Protein AF-A0A6N2BTX5-F1 (afdb_monomer_lite)

Secondary structure (DSSP, 8-state):
---------------------S--HHHHHHHHHHHHHHHHHHHHHHHHHHHHHHHHHHHHHHHHHHHHHHHHHHHHHHHTT-HHHHHHHHHHHHHHHHHHHHHHHHHHHHHHHHHHHHHHHHHHHHHHHHHHHHHHHHHHSS--------PPP-----------------------------------------------------SHHHHHHHGGGG--SHHHHHHHHHHHHHHHHHHHHHHHHHHHHHS-TTHHHH-HHHHHHHHHHHHHHHHHHHHHHHHHHHH---

Foldseek 3Di:
DDDDDDDDPDDDDDDDDDDDDDDPLPPLVVVLVVLVVVLVVLVVVLVVLVVQLVVLVVLLVVLVVLLVVLVVVLVVCVVVVNNVSSVVSVVVSVVSVVVNVVSVVSNVVSVVVSVVSVVVSVVSVVVSVVSVVVSVVVVPVPDPDPPDDDDDDDPDDDDDDDDDDDDDDDDDDDDDDDDDDDDDDDDDDDDDDDDDDDDDDDDDDPPCPVVVVVVVVPDPDPLSVLVVVLVVLVVLLVVLVVVLVVCVVPDDPVVCVVPPVNVVSVVVNVVSVVSNVVSVVVVCVVVPDD

Structure (mmCIF, N/CA/C/O backbone):
data_AF-A0A6N2BTX5-F1
#
_entry.id   AF-A0A6N2BTX5-F1
#
loop_
_atom_site.group_PDB
_atom_site.id
_atom_site.type_symbol
_atom_site.label_atom_id
_atom_site.label_alt_id
_atom_site.label_comp_id
_atom_site.label_asym_id
_atom_site.label_entity_id
_atom_site.label_seq_id
_atom_site.pdbx_PDB_ins_code
_atom_site.Cartn_x
_atom_site.Cartn_y
_atom_site.Cartn_z
_atom_site.occupancy
_atom_site.B_iso_or_equiv
_atom_site.auth_seq_id
_atom_site.auth_comp_id
_atom_site.auth_asym_id
_atom_site.auth_atom_id
_atom_site.pdbx_PDB_model_num
ATOM 1 N N . MET A 1 1 ? -12.164 47.358 -33.085 1.00 37.97 1 MET A N 1
ATOM 2 C CA . MET A 1 1 ? -10.698 47.545 -33.110 1.00 37.97 1 MET A CA 1
ATOM 3 C C . MET A 1 1 ? -10.063 46.218 -32.713 1.00 37.97 1 MET A C 1
ATOM 5 O O . MET A 1 1 ? -10.371 45.741 -31.635 1.00 37.97 1 MET A O 1
ATOM 9 N N . ILE A 1 2 ? -9.564 45.474 -33.709 1.00 37.22 2 ILE A N 1
ATOM 10 C CA . ILE A 1 2 ? -8.130 45.143 -33.918 1.00 37.22 2 ILE A CA 1
ATOM 11 C C . ILE A 1 2 ? -7.696 44.023 -32.943 1.00 37.22 2 ILE A C 1
ATOM 13 O O . ILE A 1 2 ? -7.549 44.286 -31.761 1.00 37.22 2 ILE A O 1
ATOM 17 N N . LEU A 1 3 ? -7.791 42.739 -33.324 1.00 31.81 3 LEU A N 1
ATOM 18 C CA . LEU A 1 3 ? -6.873 41.908 -34.147 1.00 31.81 3 LEU A CA 1
ATOM 19 C C . LEU A 1 3 ? -5.639 41.376 -33.386 1.00 31.81 3 LEU A C 1
ATOM 21 O O . LEU A 1 3 ? -4.829 42.164 -32.915 1.00 31.81 3 LEU A O 1
ATOM 25 N N . ASN A 1 4 ? -5.465 40.045 -33.498 1.00 31.23 4 ASN A N 1
ATOM 26 C CA . ASN A 1 4 ? -4.198 39.291 -33.590 1.00 31.23 4 ASN A CA 1
ATOM 27 C C . ASN A 1 4 ? -3.356 39.122 -32.303 1.00 31.23 4 ASN A C 1
ATOM 29 O O . ASN A 1 4 ? -3.378 39.965 -31.424 1.00 31.23 4 ASN A O 1
ATOM 33 N N . SER A 1 5 ? -2.586 38.049 -32.087 1.00 36.75 5 SER A N 1
ATOM 34 C CA . SER A 1 5 ? -2.089 36.977 -32.969 1.00 36.75 5 SER A CA 1
ATOM 35 C C . SER A 1 5 ? -1.549 35.801 -32.145 1.00 36.75 5 SER A C 1
ATOM 37 O O . SER A 1 5 ? -0.990 35.993 -31.068 1.00 36.75 5 SER A O 1
ATOM 39 N N . ALA A 1 6 ? -1.622 34.606 -32.734 1.00 43.94 6 ALA A N 1
ATOM 40 C CA . ALA A 1 6 ? -0.836 33.428 -32.387 1.00 43.94 6 ALA A CA 1
ATOM 41 C C . ALA A 1 6 ? 0.679 33.681 -32.522 1.00 43.94 6 ALA A C 1
ATOM 43 O O . ALA A 1 6 ? 1.110 34.361 -33.453 1.00 43.94 6 ALA A O 1
ATOM 44 N N . PHE A 1 7 ? 1.484 33.066 -31.652 1.00 35.84 7 PHE A N 1
ATOM 45 C CA . PHE A 1 7 ? 2.931 32.950 -31.842 1.00 35.84 7 PHE A CA 1
ATOM 46 C C . PHE A 1 7 ? 3.299 31.477 -32.032 1.00 35.84 7 PHE A C 1
ATOM 48 O O . PHE A 1 7 ? 3.363 30.692 -31.090 1.00 35.84 7 PHE A O 1
ATOM 55 N N . SER A 1 8 ? 3.496 31.122 -33.300 1.00 39.75 8 SER A N 1
ATOM 56 C CA . SER A 1 8 ? 4.141 29.893 -33.748 1.00 39.75 8 SER A CA 1
ATOM 57 C C . SER A 1 8 ? 5.653 30.119 -33.701 1.00 39.75 8 SER A C 1
ATOM 59 O O . SER A 1 8 ? 6.178 30.972 -34.416 1.00 39.75 8 SER A O 1
ATOM 61 N N . GLY A 1 9 ? 6.353 29.403 -32.823 1.00 35.09 9 GLY A N 1
ATOM 62 C CA . GLY A 1 9 ? 7.811 29.434 -32.719 1.00 35.09 9 GLY A CA 1
ATOM 63 C C . GLY A 1 9 ? 8.441 28.363 -33.602 1.00 35.09 9 GLY A C 1
ATOM 64 O O . GLY A 1 9 ? 8.832 27.309 -33.111 1.00 35.09 9 GLY A O 1
ATOM 65 N N . PHE A 1 10 ? 8.521 28.621 -34.906 1.00 37.50 10 PHE A N 1
ATOM 66 C CA . PHE A 1 10 ? 9.255 27.789 -35.859 1.00 37.50 10 PHE A CA 1
ATOM 67 C C . PHE A 1 10 ? 10.757 28.093 -35.727 1.00 37.50 10 PHE A C 1
ATOM 69 O O . PHE A 1 10 ? 11.226 29.141 -36.171 1.00 37.50 10 PHE A O 1
ATOM 76 N N . VAL A 1 11 ? 11.527 27.208 -35.088 1.00 42.44 11 VAL A N 1
ATOM 77 C CA . VAL A 1 11 ? 12.990 27.348 -34.998 1.00 42.44 11 VAL A CA 1
ATOM 78 C C . VAL A 1 11 ? 13.619 26.674 -36.215 1.00 42.44 11 VAL A C 1
ATOM 80 O O . VAL A 1 11 ? 13.810 25.462 -36.269 1.00 42.44 11 VAL A O 1
ATOM 83 N N . GLN A 1 12 ? 13.915 27.489 -37.223 1.00 37.16 12 GLN A N 1
ATOM 84 C CA . GLN A 1 12 ? 14.631 27.100 -38.432 1.00 37.16 12 GLN A CA 1
ATOM 85 C C . GLN A 1 12 ? 16.123 26.905 -38.116 1.00 37.16 12 GLN A C 1
ATOM 87 O O . GLN A 1 12 ? 16.876 27.870 -37.977 1.00 37.16 12 GLN A O 1
ATOM 92 N N . TRP A 1 13 ? 16.570 25.652 -38.019 1.00 30.56 13 TRP A N 1
ATOM 93 C CA . TRP A 1 13 ? 17.992 25.320 -37.906 1.00 30.56 13 TRP A CA 1
ATOM 94 C C . TRP A 1 13 ? 18.662 25.482 -39.279 1.00 30.56 13 TRP A C 1
ATOM 96 O O . TRP A 1 13 ? 18.440 24.697 -40.200 1.00 30.56 13 TRP A O 1
ATOM 106 N N . LYS A 1 14 ? 19.491 26.519 -39.441 1.00 34.78 14 LYS A N 1
ATOM 107 C CA . LYS A 1 14 ? 20.348 26.686 -40.625 1.00 34.78 14 LYS A CA 1
ATOM 108 C C . LYS A 1 14 ? 21.462 25.638 -40.609 1.00 34.78 14 LYS A C 1
ATOM 110 O O . LYS A 1 14 ? 22.304 25.639 -39.715 1.00 34.78 14 LYS A O 1
ATOM 115 N N . ILE A 1 15 ? 21.496 24.779 -41.623 1.00 38.59 15 ILE A N 1
ATOM 116 C CA . ILE A 1 15 ? 22.604 23.851 -41.870 1.00 38.59 15 ILE A CA 1
ATOM 117 C C . ILE A 1 15 ? 23.756 24.656 -42.481 1.00 38.59 15 ILE A C 1
ATOM 119 O O . ILE A 1 15 ? 23.691 25.080 -43.635 1.00 38.59 15 ILE A O 1
ATOM 123 N N . GLN A 1 16 ? 24.811 24.893 -41.701 1.00 36.94 16 GLN A N 1
ATOM 124 C CA . GLN A 1 16 ? 26.083 25.361 -42.241 1.00 36.94 16 GLN A CA 1
ATOM 125 C C . GLN A 1 16 ? 26.818 24.178 -42.874 1.00 36.94 16 GLN A C 1
ATOM 127 O O . GLN A 1 16 ? 27.200 23.233 -42.188 1.00 36.94 16 GLN A O 1
ATOM 132 N N . LYS A 1 17 ? 27.026 24.239 -44.193 1.00 45.47 17 LYS A N 1
ATOM 133 C CA . LYS A 1 17 ? 27.963 23.357 -44.891 1.00 45.47 17 LYS A CA 1
ATOM 134 C C . LYS A 1 17 ? 29.380 23.741 -44.470 1.00 45.47 17 LYS A C 1
ATOM 136 O O . LYS A 1 17 ? 29.824 24.846 -44.772 1.00 45.47 17 LYS A O 1
ATOM 141 N N . LYS A 1 18 ? 30.091 22.827 -43.814 1.00 37.12 18 LYS A N 1
ATOM 142 C CA . LYS A 1 18 ? 31.538 22.925 -43.612 1.00 37.12 18 LYS A CA 1
ATOM 143 C C . LYS A 1 18 ? 32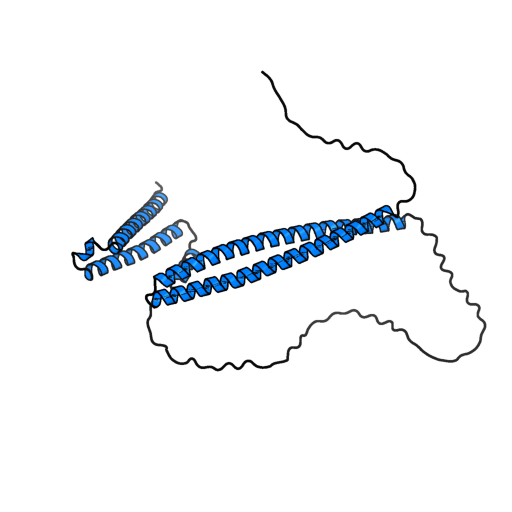.172 21.688 -44.238 1.00 37.12 18 LYS A C 1
ATOM 145 O O . LYS A 1 18 ? 31.951 20.579 -43.768 1.00 37.12 18 LYS A O 1
ATOM 150 N N . MET A 1 19 ? 32.902 21.885 -45.335 1.00 41.84 19 MET A N 1
ATOM 151 C CA . MET A 1 19 ? 33.830 20.879 -45.846 1.00 41.84 19 MET A CA 1
ATOM 152 C C . MET A 1 19 ? 35.020 20.813 -44.892 1.00 41.84 19 MET A C 1
ATOM 154 O O . MET A 1 19 ? 35.655 21.841 -44.659 1.00 41.84 19 MET A O 1
ATOM 158 N N . VAL A 1 20 ? 35.328 19.624 -44.376 1.00 38.38 20 VAL A N 1
ATOM 159 C CA . VAL A 1 20 ? 36.650 19.276 -43.841 1.00 38.38 20 VAL A CA 1
ATOM 160 C C . VAL A 1 20 ? 36.931 17.820 -44.206 1.00 38.38 20 VAL A C 1
ATOM 162 O O . VAL A 1 20 ? 36.144 16.932 -43.890 1.00 38.38 20 VAL A O 1
ATOM 165 N N . ASN A 1 21 ? 38.047 17.618 -44.901 1.00 39.25 21 ASN A N 1
ATOM 166 C CA . ASN A 1 21 ? 38.644 16.322 -45.196 1.00 39.25 21 ASN A CA 1
ATOM 167 C C . ASN A 1 21 ? 39.398 15.773 -43.972 1.00 39.25 21 ASN A C 1
ATOM 169 O O . ASN A 1 21 ? 40.051 16.531 -43.260 1.00 39.25 21 ASN A O 1
ATOM 173 N N . LEU A 1 22 ? 39.376 14.440 -43.864 1.00 43.12 22 LEU A N 1
ATOM 174 C CA . LEU A 1 22 ? 40.419 13.555 -43.328 1.00 43.12 22 LEU A CA 1
ATOM 175 C C . LEU A 1 22 ? 40.776 13.658 -41.827 1.00 43.12 22 LEU A C 1
ATOM 177 O O . LEU A 1 22 ? 41.730 14.331 -41.454 1.00 43.12 22 LEU A O 1
ATOM 181 N N . ALA A 1 23 ? 40.019 12.919 -40.999 1.00 40.44 23 ALA A N 1
ATOM 182 C CA . ALA A 1 23 ? 40.449 12.137 -39.817 1.00 40.44 23 ALA A CA 1
ATOM 183 C C . ALA A 1 23 ? 39.201 11.702 -39.007 1.00 40.44 23 ALA A C 1
ATOM 185 O O . ALA A 1 23 ? 38.914 12.250 -37.947 1.00 40.44 23 ALA A O 1
ATOM 186 N N . ALA A 1 24 ? 38.405 10.755 -39.521 1.00 43.16 24 ALA A N 1
ATOM 187 C CA . ALA A 1 24 ? 37.085 10.419 -38.957 1.00 43.16 24 ALA A CA 1
ATOM 188 C C . ALA A 1 24 ? 37.056 9.190 -38.024 1.00 43.16 24 ALA A C 1
ATOM 190 O O . ALA A 1 24 ? 35.988 8.811 -37.562 1.00 43.16 24 ALA A O 1
ATOM 191 N N . SER A 1 25 ? 38.198 8.572 -37.703 1.00 47.66 25 SER A N 1
ATOM 192 C CA . SER A 1 25 ? 38.211 7.392 -36.818 1.00 47.66 25 SER A CA 1
ATOM 193 C C . SER A 1 25 ? 38.222 7.760 -35.316 1.00 47.66 25 SER A C 1
ATOM 195 O O . SER A 1 25 ? 37.744 7.008 -34.470 1.00 47.66 25 SER A O 1
ATOM 197 N N . GLY A 1 26 ? 38.694 8.961 -34.947 1.00 51.69 26 GLY A N 1
ATOM 198 C CA . GLY A 1 26 ? 38.799 9.377 -33.537 1.00 51.69 26 GLY A CA 1
ATOM 199 C C . GLY A 1 26 ? 37.497 9.886 -32.901 1.00 51.69 26 GLY A C 1
ATOM 200 O O . GLY A 1 26 ? 37.310 9.770 -31.692 1.00 51.69 26 GLY A O 1
ATOM 201 N N . THR A 1 27 ? 36.577 10.448 -33.689 1.00 58.00 27 THR A N 1
ATOM 202 C CA . THR A 1 27 ? 35.361 11.098 -33.163 1.00 58.00 27 THR A CA 1
ATOM 203 C C . THR A 1 27 ? 34.250 10.114 -32.811 1.00 58.00 27 THR A C 1
ATOM 205 O O . THR A 1 27 ? 33.511 10.357 -31.858 1.00 58.00 27 THR A O 1
ATOM 208 N N . ASN A 1 28 ? 34.142 8.999 -33.541 1.00 62.12 28 ASN A N 1
ATOM 209 C CA . ASN A 1 28 ? 33.131 7.972 -33.276 1.00 62.12 28 ASN A CA 1
ATOM 210 C C . ASN A 1 28 ? 33.467 7.176 -32.011 1.00 62.12 28 ASN A C 1
ATOM 212 O O . ASN A 1 28 ? 32.601 7.006 -31.158 1.00 62.12 28 ASN A O 1
ATOM 216 N N . ASN A 1 29 ? 34.745 6.826 -31.824 1.00 66.62 29 ASN A N 1
ATOM 217 C CA . ASN A 1 29 ? 35.243 6.136 -30.631 1.00 66.62 29 ASN A CA 1
ATOM 218 C C . ASN A 1 29 ? 35.019 6.929 -29.327 1.00 66.62 29 ASN A C 1
ATOM 220 O O . ASN A 1 29 ? 34.641 6.369 -28.302 1.00 66.62 29 ASN A O 1
ATOM 224 N N . LEU A 1 30 ? 35.184 8.255 -29.354 1.00 72.12 30 LEU A N 1
ATOM 225 C CA . LEU A 1 30 ? 34.878 9.106 -28.194 1.00 72.12 30 LEU A CA 1
ATOM 226 C C . LEU A 1 30 ? 33.367 9.199 -27.913 1.00 72.12 30 LEU A C 1
ATOM 228 O O . LEU A 1 30 ? 32.950 9.381 -26.768 1.00 72.12 30 LEU A O 1
ATOM 232 N N . ASN A 1 31 ? 32.534 9.079 -28.950 1.00 83.75 31 ASN A N 1
ATOM 233 C CA . ASN A 1 31 ? 31.079 9.103 -28.824 1.00 83.75 31 ASN A CA 1
ATOM 234 C C . ASN A 1 31 ? 30.532 7.766 -28.292 1.00 83.75 31 ASN A C 1
ATOM 236 O O . ASN A 1 31 ? 29.638 7.763 -27.446 1.00 83.75 31 ASN A O 1
ATOM 240 N N . THR A 1 32 ? 31.092 6.636 -28.732 1.00 88.88 32 THR A N 1
ATOM 241 C CA . THR A 1 32 ? 30.739 5.302 -28.225 1.00 88.88 32 THR A CA 1
ATOM 242 C C . THR A 1 32 ? 31.147 5.129 -26.765 1.00 88.88 32 THR A C 1
ATOM 244 O O . THR A 1 32 ? 30.337 4.646 -25.976 1.00 88.88 32 THR A O 1
ATOM 247 N N . GLU A 1 33 ? 32.330 5.604 -26.366 1.00 90.38 33 GLU A N 1
ATOM 248 C CA . GLU A 1 33 ? 32.775 5.531 -24.969 1.00 90.38 33 GLU A CA 1
ATOM 249 C C . GLU A 1 33 ? 31.902 6.379 -24.034 1.00 90.38 33 GLU A C 1
ATOM 251 O O . GLU A 1 33 ? 31.413 5.891 -23.017 1.00 90.38 33 GLU A O 1
ATOM 256 N N . LYS A 1 34 ? 31.566 7.613 -24.431 1.00 92.50 34 LYS A N 1
ATOM 257 C CA . LYS A 1 34 ? 30.620 8.450 -23.677 1.00 92.50 34 LYS A CA 1
ATOM 258 C C . LYS A 1 34 ? 29.248 7.784 -23.518 1.00 92.50 34 LYS A C 1
ATOM 260 O O . LYS A 1 34 ? 28.583 7.953 -22.496 1.00 92.50 34 LYS A O 1
ATOM 265 N N . LEU A 1 35 ? 28.796 7.049 -24.533 1.00 93.81 35 LEU A N 1
ATOM 266 C CA . LEU A 1 35 ? 27.523 6.337 -24.487 1.00 93.81 35 LEU A CA 1
ATOM 267 C C . LEU A 1 35 ? 27.577 5.141 -23.522 1.00 93.81 35 LEU A C 1
ATOM 269 O O . LEU A 1 35 ? 26.599 4.901 -22.813 1.00 93.81 35 LEU A O 1
ATOM 273 N N . ARG A 1 36 ? 28.721 4.448 -23.436 1.00 94.88 36 ARG A N 1
ATOM 274 C CA . ARG A 1 36 ? 28.979 3.402 -22.430 1.00 94.88 36 ARG A CA 1
ATOM 275 C C . ARG A 1 36 ? 28.978 3.968 -21.016 1.00 94.88 36 ARG A C 1
ATOM 277 O O . ARG A 1 36 ? 28.267 3.446 -20.166 1.00 94.88 36 ARG A O 1
ATOM 284 N N . GLU A 1 37 ? 29.668 5.083 -20.779 1.00 95.88 37 GLU A N 1
ATOM 285 C CA . GLU A 1 37 ? 29.661 5.756 -19.471 1.00 95.88 37 GLU A CA 1
ATOM 286 C C . GLU A 1 37 ? 28.240 6.150 -19.033 1.00 95.88 37 GLU A C 1
ATOM 288 O O . GLU A 1 37 ? 27.853 5.972 -17.874 1.00 95.88 37 GLU A O 1
ATOM 293 N N . GLN A 1 38 ? 27.434 6.669 -19.966 1.00 95.94 38 GLN A N 1
ATOM 294 C CA . GLN A 1 38 ? 26.031 7.002 -19.710 1.00 95.94 38 GLN A CA 1
ATOM 295 C C . GLN A 1 38 ? 25.189 5.762 -19.397 1.00 95.94 38 GLN A C 1
ATOM 297 O O . GLN A 1 38 ? 24.326 5.820 -18.520 1.00 95.94 38 GLN A O 1
ATOM 302 N N . LEU A 1 39 ? 25.431 4.650 -20.092 1.00 96.88 39 LEU A N 1
ATOM 303 C CA . LEU A 1 39 ? 24.735 3.391 -19.854 1.00 96.88 39 LEU A CA 1
ATOM 304 C C . LEU A 1 39 ? 25.079 2.814 -18.473 1.00 96.88 39 LEU A C 1
ATOM 306 O O . LEU A 1 39 ? 24.181 2.467 -17.705 1.00 96.88 39 LEU A O 1
ATOM 310 N N . ASP A 1 40 ? 26.358 2.818 -18.107 1.00 97.62 40 ASP A N 1
ATOM 311 C CA . ASP A 1 40 ? 26.829 2.418 -16.780 1.00 97.62 40 ASP A CA 1
ATOM 312 C C . ASP A 1 40 ? 26.210 3.272 -15.672 1.00 97.62 40 ASP A C 1
ATOM 314 O O . ASP A 1 40 ? 25.817 2.762 -14.616 1.00 97.62 40 ASP A O 1
ATOM 318 N N . HIS A 1 41 ? 26.104 4.584 -15.900 1.00 97.75 41 HIS A N 1
ATOM 319 C CA . HIS A 1 41 ? 25.436 5.486 -14.971 1.00 97.75 41 HIS A CA 1
ATOM 320 C C . HIS A 1 41 ? 23.957 5.118 -14.789 1.00 97.75 41 HIS A C 1
ATOM 322 O O . HIS A 1 41 ? 23.498 4.987 -13.651 1.00 97.75 41 HIS A O 1
ATOM 328 N N . LEU A 1 42 ? 23.233 4.871 -15.886 1.00 98.06 42 LEU A N 1
ATOM 329 C CA . LEU A 1 42 ? 21.830 4.456 -15.844 1.00 98.06 42 LEU A CA 1
ATOM 330 C C . LEU A 1 42 ? 21.644 3.112 -15.128 1.00 98.06 42 LEU A C 1
ATOM 332 O O . LEU A 1 42 ? 20.724 2.979 -14.321 1.00 98.06 42 LEU A O 1
ATOM 336 N N . HIS A 1 43 ? 22.525 2.131 -15.343 1.00 98.06 43 HIS A N 1
ATOM 337 C CA . HIS A 1 43 ? 22.474 0.859 -14.614 1.00 98.06 43 HIS A CA 1
ATOM 338 C C . HIS A 1 43 ? 22.683 1.044 -13.108 1.00 98.06 43 HIS A C 1
ATOM 340 O O . HIS A 1 43 ? 21.940 0.468 -12.304 1.00 98.06 43 HIS A O 1
ATOM 346 N N . LYS A 1 44 ? 23.651 1.878 -12.706 1.00 98.31 44 LYS A N 1
ATOM 347 C CA . LYS A 1 44 ? 23.882 2.218 -11.292 1.00 98.31 44 LYS A CA 1
ATOM 348 C C . LYS A 1 44 ? 22.651 2.886 -10.676 1.00 98.31 44 LYS A C 1
ATOM 350 O O . LYS A 1 44 ? 22.253 2.537 -9.560 1.00 98.31 44 LYS A O 1
ATOM 355 N N . GLU A 1 45 ? 22.018 3.809 -11.396 1.00 97.75 45 GLU A N 1
ATOM 356 C CA . GLU A 1 45 ? 20.806 4.488 -10.937 1.00 97.75 45 GLU A CA 1
ATOM 357 C C . GLU A 1 45 ? 19.602 3.536 -10.847 1.00 97.75 45 GLU A C 1
ATOM 359 O O . GLU A 1 45 ? 18.885 3.541 -9.841 1.00 97.75 45 GLU A O 1
ATOM 364 N N . ALA A 1 46 ? 19.417 2.658 -11.835 1.00 98.19 46 ALA A N 1
ATOM 365 C CA . ALA A 1 46 ? 18.372 1.636 -11.832 1.00 98.19 46 ALA A CA 1
ATOM 366 C C . ALA A 1 46 ? 18.530 0.686 -10.639 1.00 98.19 46 ALA A C 1
ATOM 368 O O . ALA A 1 46 ? 17.563 0.414 -9.921 1.00 98.19 46 ALA A O 1
ATOM 369 N N . GLN A 1 47 ? 19.756 0.238 -10.363 1.00 98.12 47 GLN A N 1
ATOM 370 C CA . GLN A 1 47 ? 20.037 -0.627 -9.221 1.00 98.12 47 GLN A CA 1
ATOM 371 C C . GLN A 1 47 ? 19.802 0.088 -7.884 1.00 98.12 47 GLN A C 1
ATOM 373 O O . GLN A 1 47 ? 19.171 -0.463 -6.980 1.00 98.12 47 GLN A O 1
ATOM 378 N N . SER A 1 48 ? 20.238 1.344 -7.766 1.00 98.44 48 SER A N 1
ATOM 379 C CA . SER A 1 48 ? 19.962 2.183 -6.593 1.00 98.44 48 SER A CA 1
ATOM 380 C C . SER A 1 48 ? 18.456 2.362 -6.364 1.00 98.44 48 SER A C 1
ATOM 382 O O . SER A 1 48 ? 17.974 2.243 -5.235 1.00 98.44 48 SER A O 1
ATOM 384 N N . THR A 1 49 ? 17.688 2.582 -7.432 1.00 98.44 49 THR A N 1
ATOM 385 C CA . THR A 1 49 ? 16.228 2.741 -7.386 1.00 98.44 49 THR A CA 1
ATOM 386 C C . THR A 1 49 ? 15.535 1.460 -6.926 1.00 98.44 49 THR A C 1
ATOM 388 O O . THR A 1 49 ? 14.720 1.510 -6.001 1.00 98.44 49 THR A O 1
ATOM 391 N N . ARG A 1 50 ? 15.929 0.297 -7.460 1.00 98.12 50 ARG A N 1
ATOM 392 C CA . ARG A 1 50 ? 15.431 -1.012 -6.998 1.00 98.12 50 ARG A CA 1
ATOM 393 C C . ARG A 1 50 ? 15.722 -1.252 -5.520 1.00 98.12 50 ARG A C 1
ATOM 395 O O . ARG A 1 50 ? 14.831 -1.657 -4.774 1.00 98.12 50 ARG A O 1
ATOM 402 N N . ASN A 1 51 ? 16.936 -0.939 -5.068 1.00 98.56 51 ASN A N 1
ATOM 403 C CA . ASN A 1 51 ? 17.311 -1.071 -3.660 1.00 98.56 51 ASN A CA 1
ATOM 404 C C . ASN A 1 51 ? 16.451 -0.173 -2.755 1.00 98.56 51 ASN A C 1
ATOM 406 O O . ASN A 1 51 ? 15.976 -0.617 -1.706 1.00 98.56 51 ASN A O 1
ATOM 410 N N . LYS A 1 52 ? 16.182 1.072 -3.175 1.00 98.62 52 LYS A N 1
ATOM 411 C CA . LYS A 1 52 ? 15.277 1.989 -2.462 1.00 98.62 52 LYS A CA 1
ATOM 412 C C . LYS A 1 52 ? 13.842 1.451 -2.412 1.00 98.62 52 LYS A C 1
ATOM 414 O O . LYS A 1 52 ? 13.208 1.552 -1.361 1.00 98.62 52 LYS A O 1
ATOM 419 N N . ALA A 1 53 ? 13.343 0.868 -3.504 1.00 98.44 53 ALA A N 1
ATOM 420 C CA . ALA A 1 53 ? 12.007 0.272 -3.557 1.00 98.44 53 ALA A CA 1
ATOM 421 C C . ALA A 1 53 ? 11.902 -0.923 -2.599 1.00 98.44 53 ALA A C 1
ATOM 423 O O . ALA A 1 53 ? 10.977 -1.000 -1.791 1.00 98.44 53 ALA A O 1
ATOM 424 N N . ASN A 1 54 ? 12.904 -1.806 -2.599 1.00 98.31 54 ASN A N 1
ATOM 425 C CA . ASN A 1 54 ? 12.961 -2.956 -1.696 1.00 98.31 54 ASN A CA 1
ATOM 426 C C . ASN A 1 54 ? 13.021 -2.539 -0.223 1.00 98.31 54 ASN A C 1
ATOM 428 O O . ASN A 1 54 ? 12.301 -3.099 0.602 1.00 98.31 54 ASN A O 1
ATOM 432 N N . ASN A 1 55 ? 13.788 -1.499 0.113 1.00 98.38 55 ASN A N 1
ATOM 433 C CA . ASN A 1 55 ? 13.790 -0.943 1.465 1.00 98.38 55 ASN A CA 1
ATOM 434 C C . ASN A 1 55 ? 12.399 -0.423 1.880 1.00 98.38 55 ASN A C 1
ATOM 436 O O . ASN A 1 55 ? 11.942 -0.694 2.994 1.00 98.38 55 ASN A O 1
ATOM 440 N N . ALA A 1 56 ? 11.700 0.271 0.975 1.00 98.50 56 ALA A N 1
ATOM 441 C CA . ALA A 1 56 ? 10.338 0.739 1.217 1.00 98.50 56 ALA A CA 1
ATOM 442 C C . ALA A 1 56 ? 9.347 -0.429 1.392 1.00 98.50 56 ALA A C 1
ATOM 444 O O . ALA A 1 56 ? 8.498 -0.369 2.282 1.00 98.50 56 ALA A O 1
ATOM 445 N N . ARG A 1 57 ? 9.495 -1.527 0.636 1.00 98.62 57 ARG A N 1
ATOM 446 C CA . ARG A 1 57 ? 8.716 -2.767 0.826 1.00 98.62 57 ARG A CA 1
ATOM 447 C C . ARG A 1 57 ? 8.972 -3.401 2.192 1.00 98.62 57 ARG A C 1
ATOM 449 O O . ARG A 1 57 ? 8.022 -3.718 2.905 1.00 98.62 57 ARG A O 1
ATOM 456 N N . SER A 1 58 ? 10.232 -3.515 2.615 1.00 98.56 58 SER A N 1
ATOM 457 C CA . SER A 1 58 ? 10.565 -4.021 3.955 1.00 98.56 58 SER A CA 1
ATOM 458 C C . SER A 1 58 ? 9.979 -3.146 5.064 1.00 98.56 58 SER A C 1
ATOM 460 O O . SER A 1 58 ? 9.522 -3.662 6.083 1.00 98.56 58 SER A O 1
ATOM 462 N N . ARG A 1 59 ? 9.965 -1.819 4.885 1.00 98.25 59 ARG A N 1
ATOM 463 C CA . ARG A 1 59 ? 9.314 -0.899 5.827 1.00 98.25 59 ARG A CA 1
ATOM 464 C C . ARG A 1 59 ? 7.802 -1.111 5.863 1.00 98.25 59 ARG A C 1
ATOM 466 O O . ARG A 1 59 ? 7.245 -1.166 6.957 1.00 98.25 59 ARG A O 1
ATOM 473 N N . LEU A 1 60 ? 7.156 -1.241 4.705 1.00 98.50 60 LEU A N 1
ATOM 474 C CA . LEU A 1 60 ? 5.722 -1.510 4.610 1.00 98.50 60 LEU A CA 1
ATOM 475 C C . LEU A 1 60 ? 5.351 -2.794 5.365 1.00 98.50 60 LEU A C 1
ATOM 477 O O . LEU A 1 60 ? 4.404 -2.775 6.148 1.00 98.50 60 LEU A O 1
ATOM 481 N N . LEU A 1 61 ? 6.148 -3.857 5.216 1.00 98.50 61 LEU A N 1
ATOM 482 C CA . LEU A 1 61 ? 5.960 -5.115 5.941 1.00 98.50 61 LEU A CA 1
ATOM 483 C C . LEU A 1 61 ? 5.994 -4.903 7.464 1.00 98.50 61 LEU A C 1
ATOM 485 O O . LEU A 1 61 ? 5.040 -5.255 8.156 1.00 98.50 61 LEU A O 1
ATOM 489 N N . ARG A 1 62 ? 7.038 -4.246 7.986 1.00 98.56 62 ARG A N 1
ATOM 490 C CA . ARG A 1 62 ? 7.165 -3.958 9.430 1.00 98.56 62 ARG A CA 1
ATOM 491 C C . ARG A 1 62 ? 6.017 -3.094 9.958 1.00 98.56 62 ARG A C 1
ATOM 493 O O . ARG A 1 62 ? 5.533 -3.315 11.064 1.00 98.56 62 ARG A O 1
ATOM 500 N N . LEU A 1 63 ? 5.577 -2.102 9.182 1.00 98.56 63 LEU A N 1
ATOM 501 C CA . LEU A 1 63 ? 4.449 -1.250 9.561 1.00 98.56 63 LEU A CA 1
ATOM 502 C C . LEU A 1 63 ? 3.132 -2.036 9.578 1.00 98.56 63 LEU A C 1
ATOM 504 O O . LEU A 1 63 ? 2.329 -1.842 10.489 1.00 98.56 63 LEU A O 1
ATOM 508 N N . SER A 1 64 ? 2.931 -2.943 8.618 1.00 98.44 64 SER A N 1
ATOM 509 C CA . SER A 1 64 ? 1.749 -3.809 8.575 1.00 98.44 64 SER A CA 1
ATOM 510 C C . SER A 1 64 ? 1.676 -4.720 9.802 1.00 98.44 64 SER A C 1
ATOM 512 O O . SER A 1 64 ? 0.629 -4.822 10.443 1.00 98.44 64 SER A O 1
ATOM 514 N N . GLU A 1 65 ? 2.817 -5.274 10.215 1.00 98.38 65 GLU A N 1
ATOM 515 C CA . GLU A 1 65 ? 2.923 -6.074 11.429 1.00 98.38 65 GLU A CA 1
ATOM 516 C C . GLU A 1 65 ? 2.626 -5.239 12.686 1.00 98.38 65 GLU A C 1
ATOM 518 O O . GLU A 1 65 ? 1.855 -5.657 13.549 1.00 98.38 65 GLU A O 1
ATOM 523 N N . ALA A 1 66 ? 3.178 -4.026 12.787 1.00 98.38 66 ALA A N 1
ATOM 524 C CA . ALA A 1 66 ? 2.903 -3.130 13.909 1.00 98.38 66 ALA A CA 1
ATOM 525 C C . ALA A 1 66 ? 1.415 -2.738 13.996 1.00 98.38 66 ALA A C 1
ATOM 527 O O . ALA A 1 66 ? 0.837 -2.732 15.085 1.00 98.38 66 ALA A O 1
ATOM 528 N N . ALA A 1 67 ? 0.768 -2.454 12.861 1.00 98.44 67 ALA A N 1
ATOM 529 C CA . ALA A 1 67 ? -0.660 -2.142 12.810 1.00 98.44 67 ALA A CA 1
ATOM 530 C C . ALA A 1 67 ? -1.526 -3.317 13.293 1.00 98.44 67 ALA A C 1
ATOM 532 O O . ALA A 1 67 ? -2.525 -3.117 13.993 1.00 98.44 67 ALA A O 1
ATOM 533 N N . GLU A 1 68 ? -1.127 -4.540 12.948 1.00 98.25 68 GLU A N 1
ATOM 534 C CA . GLU A 1 68 ? -1.776 -5.773 13.385 1.00 98.25 68 GLU A CA 1
ATOM 535 C C . GLU A 1 68 ? -1.597 -6.008 14.894 1.00 98.25 68 GLU A C 1
ATOM 537 O O . GLU A 1 68 ? -2.560 -6.343 15.587 1.00 98.25 68 GLU A O 1
ATOM 542 N N . ARG A 1 69 ? -0.404 -5.739 15.440 1.00 98.38 69 ARG A N 1
ATOM 543 C CA . ARG A 1 69 ? -0.152 -5.790 16.891 1.00 98.38 69 ARG A CA 1
ATOM 544 C C . ARG A 1 69 ? -1.048 -4.816 17.657 1.00 98.38 69 ARG A C 1
ATOM 546 O O . ARG A 1 69 ? -1.710 -5.234 18.604 1.00 98.38 69 ARG A O 1
ATOM 553 N N . PHE A 1 70 ? -1.150 -3.561 17.211 1.00 98.50 70 PHE A N 1
ATOM 554 C CA . PHE A 1 70 ? -2.053 -2.586 17.834 1.00 98.50 70 PHE A CA 1
ATOM 555 C C . PHE A 1 70 ? -3.517 -3.020 17.764 1.00 98.50 70 PHE A C 1
ATOM 557 O O . PHE A 1 70 ? -4.247 -2.864 18.739 1.00 98.50 70 PHE A O 1
ATOM 564 N N . ARG A 1 71 ? -3.952 -3.616 16.645 1.00 97.81 71 ARG A N 1
ATOM 565 C CA . ARG A 1 71 ? -5.312 -4.162 16.512 1.00 97.81 71 ARG A CA 1
ATOM 566 C C . ARG A 1 71 ? -5.582 -5.263 17.539 1.00 97.81 71 ARG A C 1
ATOM 568 O O . ARG A 1 71 ? -6.621 -5.233 18.194 1.00 97.81 71 ARG A O 1
ATOM 575 N N . ARG A 1 72 ? -4.659 -6.218 17.686 1.00 98.44 72 ARG A N 1
ATOM 576 C CA . ARG A 1 72 ? -4.782 -7.319 18.656 1.00 98.44 72 ARG A CA 1
ATOM 577 C C . ARG A 1 72 ? -4.792 -6.800 20.090 1.00 98.44 72 ARG A C 1
ATOM 579 O O . ARG A 1 72 ? -5.655 -7.193 20.868 1.00 98.44 72 ARG A O 1
ATOM 586 N N . GLN A 1 73 ? -3.885 -5.884 20.421 1.00 98.44 73 GLN A N 1
ATOM 587 C CA . GLN A 1 73 ? -3.806 -5.305 21.759 1.00 98.44 73 GLN A CA 1
ATOM 588 C C . GLN A 1 73 ? -5.059 -4.490 22.097 1.00 98.44 73 GLN A C 1
ATOM 590 O O . GLN A 1 73 ? -5.607 -4.654 23.181 1.00 98.44 73 GLN A O 1
ATOM 595 N N . ALA A 1 74 ? -5.575 -3.693 21.155 1.00 98.38 74 ALA A N 1
ATOM 596 C CA . ALA A 1 74 ? -6.824 -2.960 21.346 1.00 98.38 74 ALA A CA 1
ATOM 597 C C . ALA A 1 74 ? -8.004 -3.910 21.608 1.00 98.38 74 ALA A C 1
ATOM 599 O O . ALA A 1 74 ? -8.801 -3.658 22.506 1.00 98.38 74 ALA A O 1
ATOM 600 N N . ALA A 1 75 ? -8.088 -5.033 20.884 1.00 98.31 75 ALA A N 1
ATOM 601 C CA . ALA A 1 75 ? -9.125 -6.039 21.115 1.00 98.31 75 ALA A CA 1
ATOM 602 C C . ALA A 1 75 ? -9.037 -6.661 22.522 1.00 98.31 75 ALA A C 1
ATOM 604 O O . ALA A 1 75 ? -10.065 -6.878 23.163 1.00 98.31 75 ALA A O 1
ATOM 605 N N . ILE A 1 76 ? -7.824 -6.911 23.026 1.00 98.38 76 ILE A N 1
ATOM 606 C CA . ILE A 1 76 ? -7.606 -7.392 24.399 1.00 98.38 76 ILE A CA 1
ATOM 607 C C . ILE A 1 76 ? -8.013 -6.319 25.421 1.00 98.38 76 ILE A C 1
ATOM 609 O O . ILE A 1 76 ? -8.720 -6.629 26.380 1.00 98.38 76 ILE A O 1
ATOM 613 N N . SER A 1 77 ? -7.629 -5.057 25.211 1.00 98.38 77 SER A N 1
ATOM 614 C CA . SER A 1 77 ? -8.004 -3.946 26.096 1.00 98.38 77 SER A CA 1
ATOM 615 C C . SER A 1 77 ? -9.524 -3.767 26.187 1.00 98.38 77 SER A C 1
ATOM 617 O O . SER A 1 77 ? -10.045 -3.600 27.282 1.00 98.38 77 SER A O 1
ATOM 619 N N . VAL A 1 78 ? -10.262 -3.906 25.078 1.00 98.06 78 VAL A N 1
ATOM 620 C CA . VAL A 1 78 ? -11.739 -3.883 25.102 1.00 98.06 78 VAL A CA 1
ATOM 621 C C . VAL A 1 78 ? -12.304 -5.038 25.931 1.00 98.06 78 VAL A C 1
ATOM 623 O O . VAL A 1 78 ? -13.149 -4.820 26.790 1.00 98.06 78 VAL A O 1
ATOM 626 N N . ARG A 1 79 ? -11.812 -6.268 25.732 1.00 97.19 79 ARG A N 1
ATOM 627 C CA . ARG A 1 79 ? -12.285 -7.449 26.484 1.00 97.19 79 ARG A CA 1
ATOM 628 C C . ARG A 1 79 ? -12.008 -7.370 27.983 1.00 97.19 79 ARG A C 1
ATOM 630 O O . ARG A 1 79 ? -12.701 -8.009 28.764 1.00 97.19 79 ARG A O 1
ATOM 637 N N . THR A 1 80 ? -10.987 -6.617 28.373 1.00 97.88 80 THR A N 1
ATOM 638 C CA . THR A 1 80 ? -10.583 -6.435 29.773 1.00 97.88 80 THR A CA 1
ATOM 639 C C . THR A 1 80 ? -11.201 -5.192 30.422 1.00 97.88 80 THR A C 1
ATOM 641 O O . THR A 1 80 ? -10.846 -4.879 31.555 1.00 97.88 80 THR A O 1
ATOM 644 N N . GLY A 1 81 ? -12.117 -4.491 29.736 1.00 97.38 81 GLY A N 1
ATOM 645 C CA . GLY A 1 81 ? -12.788 -3.291 30.259 1.00 97.38 81 GLY A CA 1
ATOM 646 C C . GLY A 1 81 ? -11.886 -2.054 30.329 1.00 97.38 81 GLY A C 1
ATOM 647 O O . GLY A 1 81 ? -12.069 -1.193 31.184 1.00 97.38 81 GLY A O 1
ATOM 648 N N . LYS A 1 82 ? -10.848 -1.993 29.484 1.00 98.06 82 LYS A N 1
ATOM 649 C CA . LYS A 1 82 ? -9.906 -0.869 29.368 1.00 98.06 82 LYS A CA 1
ATOM 650 C C . LYS A 1 82 ? -10.130 -0.121 28.056 1.00 98.06 82 LYS A C 1
ATOM 652 O O . LYS A 1 82 ? -9.266 -0.083 27.176 1.00 98.06 82 LYS A O 1
ATOM 657 N N . GLU A 1 83 ? -11.307 0.473 27.884 1.00 97.06 83 GLU A N 1
ATOM 658 C CA . GLU A 1 83 ? -11.707 1.102 26.619 1.00 97.06 83 GLU A CA 1
ATOM 659 C C . GLU A 1 83 ? -10.863 2.333 26.274 1.00 97.06 83 GLU A C 1
ATOM 661 O O . GLU A 1 83 ? -10.608 2.593 25.098 1.00 97.06 83 GLU A O 1
ATOM 666 N N . ASN A 1 84 ? -10.397 3.082 27.277 1.00 98.06 84 ASN A N 1
ATOM 667 C CA . ASN A 1 84 ? -9.533 4.245 27.054 1.00 98.06 84 ASN A CA 1
ATOM 668 C C . ASN A 1 84 ? -8.183 3.833 26.442 1.00 98.06 84 ASN A C 1
ATOM 670 O O . ASN A 1 84 ? -7.768 4.413 25.438 1.00 98.06 84 ASN A O 1
ATOM 674 N N . ASP A 1 85 ? -7.561 2.770 26.961 1.00 97.75 85 ASP A N 1
ATOM 675 C CA . ASP A 1 85 ? -6.322 2.212 26.405 1.00 97.75 85 ASP A CA 1
ATOM 676 C C . ASP A 1 85 ? -6.548 1.688 24.982 1.00 97.75 85 ASP A C 1
ATOM 678 O O . ASP A 1 85 ? -5.728 1.901 24.089 1.00 97.75 85 ASP A O 1
ATOM 682 N N . ALA A 1 86 ? -7.692 1.038 24.736 1.00 98.50 86 ALA A N 1
ATOM 683 C CA . ALA A 1 86 ? -8.053 0.573 23.401 1.00 98.50 86 ALA A CA 1
ATOM 684 C C . ALA A 1 86 ? -8.170 1.731 22.395 1.00 98.50 86 ALA A C 1
ATOM 686 O O . ALA A 1 86 ? -7.691 1.615 21.265 1.00 98.50 86 ALA A O 1
ATOM 687 N N . ARG A 1 87 ? -8.770 2.860 22.796 1.00 98.44 87 ARG A N 1
ATOM 688 C CA . ARG A 1 87 ? -8.882 4.062 21.953 1.00 98.44 87 ARG A CA 1
ATOM 689 C C . ARG A 1 87 ? -7.511 4.643 21.612 1.00 98.44 87 ARG A C 1
ATOM 691 O O . ARG A 1 87 ? -7.279 4.964 20.447 1.00 98.44 87 ARG A O 1
ATOM 698 N N . GLU A 1 88 ? -6.599 4.715 22.580 1.00 98.44 88 GLU A N 1
ATOM 699 C CA . GLU A 1 88 ? -5.229 5.183 22.336 1.00 98.44 88 GLU A CA 1
ATOM 700 C C . GLU A 1 88 ? -4.483 4.247 21.371 1.00 98.44 88 GLU A C 1
ATOM 702 O O . GLU A 1 88 ? -3.902 4.699 20.383 1.00 98.44 88 GLU A O 1
ATOM 707 N N . LEU A 1 89 ? -4.576 2.927 21.563 1.00 98.50 89 LEU A N 1
ATOM 708 C CA . LEU A 1 89 ? -3.969 1.943 20.656 1.00 98.50 89 LEU A CA 1
ATOM 709 C C . LEU A 1 89 ? -4.512 2.060 19.223 1.00 98.50 89 LEU A C 1
ATOM 711 O O . LEU A 1 89 ? -3.751 1.969 18.256 1.00 98.50 89 LEU A O 1
ATOM 715 N N . LEU A 1 90 ? -5.815 2.309 19.060 1.00 98.38 90 LEU A N 1
ATOM 716 C CA . LEU A 1 90 ? -6.422 2.550 17.748 1.00 98.38 90 LEU A CA 1
ATOM 717 C C . LEU A 1 90 ? -5.963 3.875 17.126 1.00 98.38 90 LEU A C 1
ATOM 719 O O . LEU A 1 90 ? -5.769 3.946 15.908 1.00 98.38 90 LEU A O 1
ATOM 723 N N . PHE A 1 91 ? -5.727 4.907 17.936 1.00 98.56 91 PHE A N 1
ATOM 724 C CA . PHE A 1 91 ? -5.148 6.161 17.463 1.00 98.56 91 PHE A CA 1
ATOM 725 C C . PHE A 1 91 ? -3.705 5.970 16.969 1.00 98.56 91 PHE A C 1
ATOM 727 O O . PHE A 1 91 ? -3.346 6.458 15.893 1.00 98.56 91 PHE A O 1
ATOM 734 N N . GLN A 1 92 ? -2.894 5.183 17.681 1.00 98.56 92 GLN A N 1
ATOM 735 C CA . GLN A 1 92 ? -1.547 4.817 17.232 1.00 98.56 92 GLN A CA 1
ATOM 736 C C . GLN A 1 92 ? -1.585 3.969 15.953 1.00 98.56 92 GLN A C 1
ATOM 738 O O . GLN A 1 92 ? -0.859 4.259 14.997 1.00 98.56 92 GLN A O 1
ATOM 743 N N . LYS A 1 93 ? -2.502 2.995 15.862 1.00 98.50 93 LYS A N 1
ATOM 744 C CA . LYS A 1 93 ? -2.739 2.226 14.629 1.00 98.50 93 LYS A CA 1
ATOM 745 C C . LYS A 1 93 ? -3.050 3.146 13.446 1.00 98.50 93 LYS A C 1
ATOM 747 O O . LYS A 1 93 ? -2.483 2.954 12.372 1.00 98.50 93 LYS A O 1
ATOM 752 N N . LYS A 1 94 ? -3.893 4.170 13.631 1.00 98.56 94 LYS A N 1
ATOM 753 C CA . LYS A 1 94 ? -4.219 5.151 12.581 1.00 98.56 94 LYS A CA 1
ATOM 754 C C . LYS A 1 94 ? -2.969 5.874 12.065 1.00 98.56 94 LYS A C 1
ATOM 756 O O . LYS A 1 94 ? -2.807 6.005 10.853 1.00 98.56 94 LYS A O 1
ATOM 761 N N . LYS A 1 95 ? -2.061 6.295 12.953 1.00 98.56 95 LYS A N 1
ATOM 762 C CA . LYS A 1 95 ? -0.781 6.919 12.558 1.00 98.56 95 LYS A CA 1
ATOM 763 C C . LYS A 1 95 ? 0.104 5.959 11.759 1.00 98.56 95 LYS A C 1
ATOM 765 O O . LYS A 1 95 ? 0.670 6.350 10.740 1.00 98.56 95 LYS A O 1
ATOM 770 N N . ILE A 1 96 ? 0.197 4.698 12.187 1.00 98.50 96 ILE A N 1
ATOM 771 C CA . ILE A 1 96 ? 0.952 3.666 11.462 1.00 98.50 96 ILE A CA 1
ATOM 772 C C . ILE A 1 96 ? 0.351 3.419 10.079 1.00 98.50 96 ILE A C 1
ATOM 774 O O . ILE A 1 96 ? 1.093 3.381 9.102 1.00 98.50 96 ILE A O 1
ATOM 778 N N . MET A 1 97 ? -0.974 3.335 9.965 1.00 98.25 97 MET A N 1
ATOM 779 C CA . MET A 1 97 ? -1.647 3.175 8.674 1.00 98.25 97 MET A CA 1
ATOM 780 C C . MET A 1 97 ? -1.374 4.351 7.724 1.00 98.25 97 MET A C 1
ATOM 782 O O . MET A 1 97 ? -1.115 4.133 6.546 1.00 98.25 97 MET A O 1
ATOM 786 N N . GLN A 1 98 ? -1.325 5.592 8.220 1.00 98.50 98 GLN A N 1
ATOM 787 C CA . GLN A 1 98 ? -0.909 6.737 7.395 1.00 98.50 98 GLN A CA 1
ATOM 788 C C . GLN A 1 98 ? 0.546 6.614 6.917 1.00 98.50 98 GLN A C 1
ATOM 790 O O . GLN A 1 98 ? 0.866 6.970 5.784 1.00 98.50 98 GLN A O 1
ATOM 795 N N . ALA A 1 99 ? 1.447 6.115 7.768 1.00 98.38 99 ALA A N 1
ATOM 796 C CA . ALA A 1 99 ? 2.828 5.848 7.374 1.00 98.38 99 ALA A CA 1
ATOM 797 C C . ALA A 1 99 ? 2.933 4.697 6.357 1.00 98.38 99 ALA A C 1
ATOM 799 O O . ALA A 1 99 ? 3.799 4.747 5.484 1.00 98.38 99 ALA A O 1
ATOM 800 N N . MET A 1 100 ? 2.055 3.691 6.443 1.00 98.44 100 MET A N 1
ATOM 801 C CA . MET A 1 100 ? 1.953 2.620 5.448 1.00 98.44 100 MET A CA 1
ATOM 802 C C . MET A 1 100 ? 1.548 3.169 4.086 1.00 98.44 100 MET A C 1
ATOM 804 O O . MET A 1 100 ? 2.216 2.857 3.107 1.00 98.44 100 MET A O 1
ATOM 808 N N . GLU A 1 101 ? 0.533 4.035 4.031 1.00 98.38 101 GLU A N 1
ATOM 809 C CA . GLU A 1 101 ? 0.074 4.635 2.772 1.00 98.38 101 GLU A CA 1
ATOM 810 C C . GLU A 1 101 ? 1.194 5.433 2.090 1.00 98.38 101 GLU A C 1
ATOM 812 O O . GLU A 1 101 ? 1.471 5.254 0.908 1.00 98.38 101 GLU A O 1
ATOM 817 N N . LYS A 1 102 ? 1.952 6.221 2.866 1.00 98.25 102 LYS A N 1
ATOM 818 C CA . LYS A 1 102 ? 3.150 6.920 2.366 1.00 98.25 102 LYS A CA 1
ATOM 819 C C . LYS A 1 102 ? 4.240 5.965 1.868 1.00 98.25 102 LYS A C 1
ATOM 821 O O . LYS A 1 102 ? 4.994 6.302 0.960 1.00 98.25 102 LYS A O 1
ATOM 826 N N . SER A 1 103 ? 4.381 4.799 2.497 1.00 98.25 103 SER A N 1
ATOM 827 C CA . SER A 1 103 ? 5.341 3.781 2.062 1.00 98.25 103 SER A CA 1
ATOM 828 C C . SER A 1 103 ? 4.891 3.119 0.761 1.00 98.25 103 SER A C 1
ATOM 830 O O . SER A 1 103 ? 5.733 2.857 -0.090 1.00 98.25 103 SER A O 1
ATOM 832 N N . LYS A 1 104 ? 3.584 2.885 0.595 1.00 98.56 104 LYS A N 1
ATOM 833 C CA . LYS A 1 104 ? 2.981 2.326 -0.617 1.00 98.56 104 LYS A CA 1
ATOM 834 C C . LYS A 1 104 ? 3.139 3.273 -1.807 1.00 98.56 104 LYS A C 1
ATOM 836 O O . LYS A 1 104 ? 3.718 2.868 -2.808 1.00 98.56 104 LYS A O 1
ATOM 841 N N . SER A 1 105 ? 2.770 4.546 -1.653 1.00 98.62 105 SER A N 1
ATOM 842 C CA . SER A 1 105 ? 2.938 5.542 -2.720 1.00 98.62 105 SER A CA 1
ATOM 843 C C . SER A 1 105 ? 4.403 5.728 -3.129 1.00 98.62 105 SER A C 1
ATOM 845 O O . SER A 1 105 ? 4.721 5.902 -4.302 1.00 98.62 105 SER A O 1
ATOM 847 N N . ARG A 1 106 ? 5.337 5.627 -2.171 1.00 98.44 106 ARG A N 1
ATOM 848 C CA . ARG A 1 106 ? 6.776 5.639 -2.468 1.00 98.44 106 ARG A CA 1
ATOM 849 C C . ARG A 1 106 ? 7.219 4.420 -3.280 1.00 98.44 106 ARG A C 1
ATOM 851 O O . ARG A 1 106 ? 8.090 4.575 -4.128 1.00 98.44 106 ARG A O 1
ATOM 858 N N . ILE A 1 107 ? 6.688 3.230 -2.994 1.00 98.62 107 ILE A N 1
ATOM 859 C CA . ILE A 1 107 ? 6.994 2.017 -3.768 1.00 98.62 107 ILE A CA 1
ATOM 860 C C . ILE A 1 107 ? 6.510 2.200 -5.206 1.00 98.62 107 ILE A C 1
ATOM 862 O O . ILE A 1 107 ? 7.305 2.009 -6.115 1.00 98.62 107 ILE A O 1
ATOM 866 N N . GLU A 1 108 ? 5.269 2.652 -5.394 1.00 98.62 108 GLU A N 1
ATOM 867 C CA . GLU A 1 108 ? 4.678 2.896 -6.718 1.00 98.62 108 GLU A CA 1
ATOM 868 C C . GLU A 1 108 ? 5.527 3.870 -7.550 1.00 98.62 108 GLU A C 1
ATOM 870 O O . GLU A 1 108 ? 5.915 3.548 -8.670 1.00 98.62 108 GLU A O 1
ATOM 875 N N . LEU A 1 109 ? 5.922 5.011 -6.972 1.00 98.69 109 LEU A N 1
ATOM 876 C CA . LEU A 1 109 ? 6.783 5.987 -7.651 1.00 98.69 109 LEU A CA 1
ATOM 877 C C . LEU A 1 109 ? 8.163 5.414 -8.007 1.00 98.69 109 LEU A C 1
ATOM 879 O O . LEU A 1 109 ? 8.707 5.707 -9.069 1.00 98.69 109 LEU A O 1
ATOM 883 N N . LEU A 1 110 ? 8.764 4.62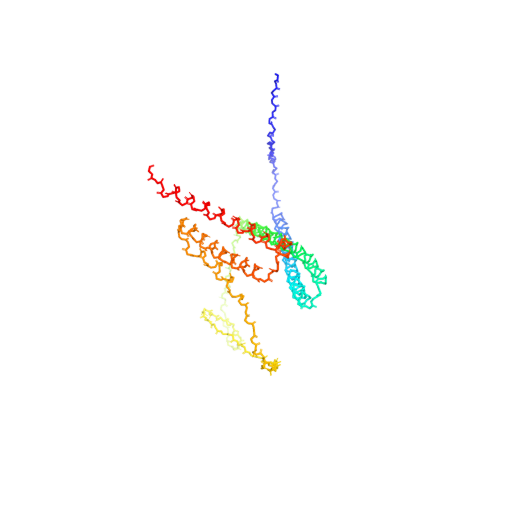1 -7.115 1.00 98.62 110 LEU A N 1
ATOM 884 C CA . LEU A 1 110 ? 10.070 4.009 -7.377 1.00 98.62 110 LEU A CA 1
ATOM 885 C C . LEU A 1 110 ? 9.983 2.906 -8.435 1.00 98.62 110 LEU A C 1
ATOM 887 O O . LEU A 1 110 ? 10.930 2.741 -9.200 1.00 98.62 110 LEU A O 1
ATOM 891 N N . ASP A 1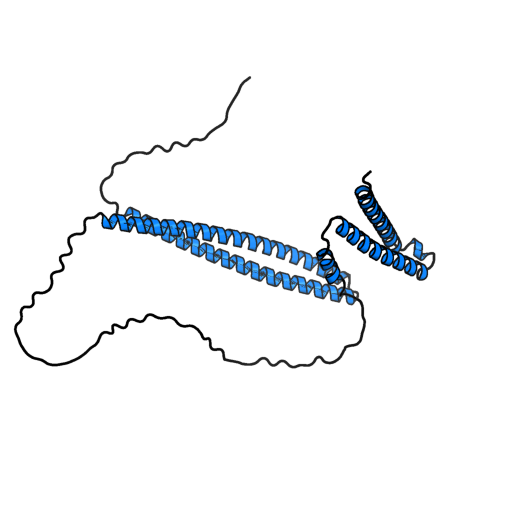 111 ? 8.870 2.180 -8.494 1.00 98.44 111 ASP A N 1
ATOM 892 C CA . ASP A 1 111 ? 8.616 1.174 -9.523 1.00 98.44 111 ASP A CA 1
ATOM 893 C C . ASP A 1 111 ? 8.406 1.830 -10.894 1.00 98.44 111 ASP A C 1
ATOM 895 O O . ASP A 1 111 ? 8.984 1.376 -11.882 1.00 98.44 111 ASP A O 1
ATOM 899 N N . GLU A 1 112 ? 7.678 2.950 -10.954 1.00 98.50 112 GLU A N 1
ATOM 900 C CA . GLU A 1 112 ? 7.541 3.750 -12.175 1.00 98.50 112 GLU A CA 1
ATOM 901 C C . GLU A 1 112 ? 8.895 4.306 -12.641 1.00 98.50 112 GLU A C 1
ATOM 903 O O . GLU A 1 112 ? 9.262 4.169 -13.811 1.00 98.50 112 GLU A O 1
ATOM 908 N N . LEU A 1 113 ? 9.688 4.867 -11.721 1.00 98.44 113 LEU A N 1
ATOM 909 C CA . LEU A 1 113 ? 11.035 5.342 -12.034 1.00 98.44 113 LEU A CA 1
ATOM 910 C C . LEU A 1 113 ? 11.932 4.201 -12.532 1.00 98.44 113 LEU A C 1
ATOM 912 O O . LEU A 1 113 ? 12.660 4.376 -13.505 1.00 98.44 113 LEU A O 1
ATOM 916 N N . ALA A 1 114 ? 11.870 3.023 -11.907 1.00 98.25 114 ALA A N 1
ATOM 917 C CA . ALA A 1 114 ? 12.629 1.857 -12.349 1.00 98.25 114 ALA A CA 1
ATOM 918 C C . ALA A 1 114 ? 12.221 1.409 -13.762 1.00 98.25 114 ALA A C 1
ATOM 920 O O . ALA A 1 114 ? 13.089 1.051 -14.560 1.00 98.25 114 ALA A O 1
ATOM 921 N N . ALA A 1 115 ? 10.928 1.468 -14.096 1.00 98.12 115 ALA A N 1
ATOM 922 C CA . ALA A 1 115 ? 10.441 1.188 -15.443 1.00 98.12 115 ALA A CA 1
ATOM 923 C C . ALA A 1 115 ? 10.973 2.207 -16.464 1.00 98.12 115 ALA A C 1
ATOM 925 O O . ALA A 1 115 ? 11.451 1.818 -17.529 1.00 98.12 115 ALA A O 1
ATOM 926 N N . LYS A 1 116 ? 10.977 3.500 -16.117 1.00 98.44 116 LYS A N 1
ATOM 927 C CA . LYS A 1 116 ? 11.525 4.563 -16.975 1.00 98.44 116 LYS A CA 1
ATOM 928 C C . LYS A 1 116 ? 13.038 4.471 -17.159 1.00 98.44 116 LYS A C 1
ATOM 930 O O . LYS A 1 116 ? 13.530 4.688 -18.263 1.00 98.44 116 LYS A O 1
ATOM 935 N N . LEU A 1 117 ? 13.775 4.098 -16.115 1.00 98.25 117 LEU A N 1
ATOM 936 C CA . LEU A 1 117 ? 15.213 3.844 -16.214 1.00 98.25 117 LEU A CA 1
ATOM 937 C C . LEU A 1 117 ? 15.503 2.643 -17.119 1.00 98.25 117 LEU A C 1
ATOM 939 O O . LEU A 1 117 ? 16.405 2.719 -17.943 1.00 98.25 117 LEU A O 1
ATOM 943 N N . ASN A 1 118 ? 14.709 1.574 -17.030 1.00 98.00 118 ASN A N 1
ATOM 944 C CA . ASN A 1 118 ? 14.819 0.440 -17.950 1.00 98.00 118 ASN A CA 1
ATOM 945 C C . ASN A 1 118 ? 14.546 0.843 -19.409 1.00 98.00 118 ASN A C 1
ATOM 947 O O . ASN A 1 118 ? 15.287 0.433 -20.295 1.00 98.00 118 ASN A O 1
ATOM 951 N N . GLU A 1 119 ? 13.528 1.672 -19.665 1.00 98.06 119 GLU A N 1
ATOM 952 C CA . GLU A 1 119 ? 13.245 2.212 -21.003 1.00 98.06 119 GLU A CA 1
ATOM 953 C C . GLU A 1 119 ? 14.444 3.011 -21.545 1.00 98.06 119 GLU A C 1
ATOM 955 O O . GLU A 1 119 ? 14.891 2.783 -22.671 1.00 98.06 119 GLU A O 1
ATOM 960 N N . ALA A 1 120 ? 15.022 3.892 -20.721 1.00 97.81 120 ALA A N 1
ATOM 961 C CA . ALA A 1 120 ? 16.199 4.678 -21.080 1.00 97.81 120 ALA A CA 1
ATOM 962 C C . ALA A 1 120 ? 17.436 3.804 -21.347 1.00 97.81 120 ALA A C 1
ATOM 964 O O . ALA A 1 120 ? 18.144 4.045 -22.324 1.00 97.81 120 ALA A O 1
ATOM 965 N N . ILE A 1 121 ? 17.673 2.778 -20.521 1.00 97.69 121 ILE A N 1
ATOM 966 C CA . ILE A 1 121 ? 18.731 1.777 -20.724 1.00 97.69 121 ILE A CA 1
ATOM 967 C C . ILE A 1 121 ? 18.547 1.114 -22.089 1.00 97.69 121 ILE A C 1
ATOM 969 O O . ILE A 1 121 ? 19.441 1.204 -22.924 1.00 97.69 121 ILE A O 1
ATOM 973 N N . SER A 1 122 ? 17.360 0.575 -22.381 1.00 98.00 122 SER A N 1
ATOM 974 C CA . SER A 1 122 ? 17.089 -0.070 -23.670 1.00 98.00 122 SER A CA 1
ATOM 975 C C . SER A 1 122 ? 17.250 0.875 -24.864 1.00 98.00 122 SER A C 1
ATOM 977 O O . SER A 1 122 ? 17.707 0.459 -25.929 1.00 98.00 122 SER A O 1
ATOM 979 N N . MET A 1 123 ? 16.892 2.156 -24.728 1.00 96.62 123 MET A N 1
ATOM 980 C CA . MET A 1 123 ? 17.140 3.151 -25.778 1.00 96.62 123 MET A CA 1
ATOM 981 C C . MET A 1 123 ? 18.637 3.399 -25.996 1.00 96.62 123 MET A C 1
ATOM 983 O O . MET A 1 123 ? 19.076 3.502 -27.143 1.00 96.62 123 MET A O 1
ATOM 987 N N . ARG A 1 124 ? 19.426 3.490 -24.919 1.00 94.69 124 ARG A N 1
ATOM 988 C CA . ARG A 1 124 ? 20.879 3.704 -24.988 1.00 94.69 124 ARG A CA 1
ATOM 989 C C . ARG A 1 124 ? 21.626 2.479 -25.500 1.00 94.69 124 ARG A C 1
ATOM 991 O O . ARG A 1 124 ? 22.510 2.641 -26.332 1.00 94.69 124 ARG A O 1
ATOM 998 N N . GLU A 1 125 ? 21.228 1.278 -25.096 1.00 95.12 125 GLU A N 1
ATOM 999 C CA . GLU A 1 125 ? 21.755 0.016 -25.631 1.00 95.12 125 GLU A CA 1
ATOM 1000 C C . GLU A 1 125 ? 21.548 -0.062 -27.144 1.00 95.12 125 GLU A C 1
ATOM 1002 O O . GLU A 1 125 ? 22.495 -0.321 -27.881 1.00 95.12 125 GLU A O 1
ATOM 1007 N N . LYS A 1 126 ? 20.341 0.255 -27.633 1.00 95.31 126 LYS A N 1
ATOM 1008 C CA . LYS A 1 126 ? 20.056 0.300 -29.077 1.00 95.31 126 LYS A CA 1
ATOM 1009 C C . LYS A 1 126 ? 20.936 1.309 -29.815 1.00 95.31 126 LYS A C 1
ATOM 1011 O O . LYS A 1 126 ? 21.426 1.003 -30.898 1.00 95.31 126 LYS A O 1
ATOM 1016 N N . GLN A 1 127 ? 21.150 2.496 -29.241 1.00 92.88 127 GLN A N 1
ATOM 1017 C CA . GLN A 1 127 ? 22.058 3.497 -29.815 1.00 92.88 127 GLN A CA 1
ATOM 1018 C C . GLN A 1 127 ? 23.508 3.005 -29.840 1.00 92.88 127 GLN A C 1
ATOM 1020 O O . GLN A 1 127 ? 24.208 3.228 -30.824 1.00 92.88 127 GLN A O 1
ATOM 1025 N N . LEU A 1 128 ? 23.955 2.317 -28.786 1.00 93.25 128 LEU A N 1
ATOM 1026 C CA . LEU A 1 128 ? 25.311 1.786 -28.700 1.00 93.25 128 LEU A CA 1
ATOM 1027 C C . LEU A 1 128 ? 25.539 0.687 -29.734 1.00 93.25 128 LEU A C 1
ATOM 1029 O O . LEU A 1 128 ? 26.529 0.740 -30.455 1.00 93.25 128 LEU A O 1
ATOM 1033 N N . ILE A 1 129 ? 24.595 -0.248 -29.855 1.00 91.94 129 ILE A N 1
ATOM 1034 C CA . ILE A 1 129 ? 24.618 -1.298 -30.880 1.00 91.94 129 ILE A CA 1
ATOM 1035 C C . ILE A 1 129 ? 24.658 -0.672 -32.279 1.00 91.94 129 ILE A C 1
ATOM 1037 O O . ILE A 1 129 ? 25.480 -1.070 -33.097 1.00 91.94 129 ILE A O 1
ATOM 1041 N N . GLY A 1 130 ? 23.818 0.338 -32.537 1.00 88.75 130 GLY A N 1
ATOM 1042 C CA . GLY A 1 130 ? 23.802 1.051 -33.815 1.00 88.75 130 GLY A CA 1
ATOM 1043 C C . GLY A 1 130 ? 25.138 1.723 -34.146 1.00 88.75 130 GLY A C 1
ATOM 1044 O O . GLY A 1 130 ? 25.636 1.565 -35.254 1.00 88.75 130 GLY A O 1
ATOM 1045 N N . ASN A 1 131 ? 25.755 2.420 -33.188 1.00 86.44 131 ASN A N 1
ATOM 1046 C CA . ASN A 1 131 ? 27.045 3.081 -33.410 1.00 86.44 131 ASN A CA 1
ATOM 1047 C C . ASN A 1 131 ? 28.184 2.077 -33.643 1.00 86.44 131 ASN A C 1
ATOM 1049 O O . ASN A 1 131 ? 29.004 2.289 -34.528 1.00 86.44 131 ASN A O 1
ATOM 1053 N N . VAL A 1 132 ? 28.214 0.972 -32.890 1.00 85.75 132 VAL A N 1
ATOM 1054 C CA . VAL A 1 132 ? 29.222 -0.085 -33.076 1.00 85.75 132 VAL A CA 1
ATOM 1055 C C . VAL A 1 132 ? 29.057 -0.775 -34.435 1.00 85.75 132 VAL A C 1
ATOM 1057 O O . VAL A 1 132 ? 30.054 -1.079 -35.082 1.00 85.75 132 VAL A O 1
ATOM 1060 N N . ALA A 1 133 ? 27.821 -0.990 -34.900 1.00 82.06 133 ALA A N 1
ATOM 1061 C CA . ALA A 1 133 ? 27.564 -1.544 -36.230 1.00 82.06 133 ALA A CA 1
ATOM 1062 C C . ALA A 1 133 ? 28.058 -0.612 -37.354 1.00 82.06 133 ALA A C 1
ATOM 1064 O O . ALA A 1 133 ? 28.701 -1.079 -38.290 1.00 82.06 133 ALA A O 1
ATOM 1065 N N . LEU A 1 134 ? 27.831 0.702 -37.231 1.00 77.25 134 LEU A N 1
ATOM 1066 C CA . LEU A 1 134 ? 28.323 1.697 -38.194 1.00 77.25 134 LEU A CA 1
ATOM 1067 C C . LEU A 1 134 ? 29.857 1.771 -38.233 1.00 77.25 134 LEU A C 1
ATOM 1069 O O . LEU A 1 134 ? 30.434 1.903 -39.310 1.00 77.25 134 LEU A O 1
ATOM 1073 N N . ASP A 1 135 ? 30.528 1.654 -37.084 1.00 69.69 135 ASP A N 1
ATOM 1074 C CA . ASP A 1 135 ? 31.995 1.619 -37.035 1.00 69.69 135 ASP A CA 1
ATOM 1075 C C . ASP A 1 135 ? 32.566 0.367 -37.739 1.00 69.69 135 ASP A C 1
ATOM 1077 O O . ASP A 1 135 ? 33.642 0.442 -38.333 1.00 69.69 135 ASP A O 1
ATOM 1081 N N . LEU A 1 136 ? 31.837 -0.762 -37.745 1.00 71.44 136 LEU A N 1
ATOM 1082 C CA . LEU A 1 136 ? 32.205 -1.958 -38.516 1.00 71.44 136 LEU A CA 1
ATOM 1083 C C . LEU A 1 136 ? 32.005 -1.777 -40.030 1.00 71.44 136 LEU A C 1
ATOM 1085 O O . LEU A 1 136 ? 32.845 -2.236 -40.798 1.00 71.44 136 LEU A O 1
ATOM 1089 N N . GLU A 1 137 ? 30.931 -1.117 -40.472 1.00 64.31 137 GLU A N 1
ATOM 1090 C CA . GLU A 1 137 ? 30.674 -0.862 -41.901 1.00 64.31 137 GLU A CA 1
ATOM 1091 C C . GLU A 1 137 ? 31.730 0.072 -42.517 1.00 64.31 137 GLU A C 1
ATOM 1093 O O . GLU A 1 137 ? 32.219 -0.184 -43.616 1.00 64.31 137 GLU A O 1
ATOM 1098 N N . ILE A 1 138 ? 32.165 1.101 -41.778 1.00 57.97 138 ILE A N 1
ATOM 1099 C CA . ILE A 1 138 ? 33.226 2.026 -42.219 1.00 57.97 138 ILE A CA 1
ATOM 1100 C C . ILE A 1 138 ? 34.576 1.305 -42.382 1.00 57.97 138 ILE A C 1
ATOM 1102 O O . ILE A 1 138 ? 35.363 1.668 -43.254 1.00 57.97 138 ILE A O 1
ATOM 1106 N N . ALA A 1 139 ? 34.847 0.269 -41.582 1.00 58.25 139 ALA A N 1
ATOM 1107 C CA . ALA A 1 139 ? 36.076 -0.520 -41.681 1.00 58.25 139 ALA A CA 1
ATOM 1108 C C . ALA A 1 139 ? 36.104 -1.478 -42.892 1.00 58.25 139 ALA A C 1
ATOM 1110 O O . ALA A 1 139 ? 37.173 -1.972 -43.244 1.00 58.25 139 ALA A O 1
ATOM 1111 N N . ILE A 1 140 ? 34.959 -1.754 -43.526 1.00 57.94 140 ILE A N 1
ATOM 1112 C CA . ILE A 1 140 ? 34.857 -2.667 -44.680 1.00 57.94 140 ILE A CA 1
ATOM 1113 C C . ILE A 1 140 ? 35.060 -1.921 -46.014 1.00 57.94 140 ILE A C 1
ATOM 1115 O O . ILE A 1 140 ? 35.545 -2.516 -46.977 1.00 57.94 140 ILE A O 1
ATOM 1119 N N . ASP A 1 141 ? 34.755 -0.619 -46.066 1.00 53.59 141 ASP A N 1
ATOM 1120 C CA . ASP A 1 141 ? 34.918 0.226 -47.264 1.00 53.59 141 ASP A CA 1
ATOM 1121 C C . ASP A 1 141 ? 36.374 0.673 -47.524 1.00 53.59 141 ASP A C 1
ATOM 1123 O O . ASP A 1 141 ? 36.697 1.176 -48.606 1.00 53.59 141 ASP A O 1
ATOM 1127 N N . GLU A 1 142 ? 37.289 0.469 -46.571 1.00 52.06 142 GLU A N 1
ATOM 1128 C CA . GLU A 1 142 ? 38.727 0.619 -46.798 1.00 52.06 142 GLU A CA 1
ATOM 1129 C C . GLU A 1 142 ? 39.248 -0.674 -47.441 1.00 52.06 142 GLU A C 1
ATOM 1131 O O . GLU A 1 142 ? 39.420 -1.691 -46.773 1.00 52.06 142 GLU A O 1
ATOM 1136 N N . ALA A 1 143 ? 39.410 -0.643 -48.772 1.00 55.31 143 ALA A N 1
ATOM 1137 C CA . ALA A 1 143 ? 39.722 -1.801 -49.612 1.00 55.31 143 ALA A CA 1
ATOM 1138 C C . ALA A 1 143 ? 40.678 -2.793 -48.915 1.00 55.31 143 ALA A C 1
ATOM 1140 O O . ALA A 1 143 ? 41.820 -2.422 -48.620 1.00 55.31 143 ALA A O 1
ATOM 1141 N N . PRO A 1 144 ? 40.258 -4.051 -48.668 1.00 60.06 144 PRO A N 1
ATOM 1142 C CA . PRO A 1 144 ? 41.110 -5.014 -47.999 1.00 60.06 144 PRO A CA 1
ATOM 1143 C C . PRO A 1 144 ? 42.342 -5.244 -48.873 1.00 60.06 144 PRO A C 1
ATOM 1145 O O . PRO A 1 144 ? 42.251 -5.761 -49.989 1.00 60.06 144 PRO A O 1
ATOM 1148 N N . SER A 1 145 ? 43.505 -4.833 -48.365 1.00 64.19 145 SER A N 1
ATOM 1149 C CA . SER A 1 145 ? 44.794 -5.253 -48.909 1.00 64.19 145 SER A CA 1
ATOM 1150 C C . SER A 1 145 ? 44.749 -6.775 -49.096 1.00 64.19 145 SER A C 1
ATOM 1152 O O . SER A 1 145 ? 44.408 -7.476 -48.137 1.00 64.19 145 SER A O 1
ATOM 1154 N N . PRO A 1 146 ? 45.037 -7.311 -50.298 1.00 68.88 146 PRO A N 1
ATOM 1155 C CA . PRO A 1 146 ? 44.937 -8.740 -50.547 1.00 68.88 146 PRO A CA 1
ATOM 1156 C C . PRO A 1 146 ? 45.854 -9.497 -49.586 1.00 68.88 146 PRO A C 1
ATOM 1158 O O . PRO A 1 146 ? 47.079 -9.464 -49.722 1.00 68.88 146 PRO A O 1
ATOM 1161 N N . VAL A 1 147 ? 45.263 -10.191 -48.614 1.00 71.00 147 VAL A N 1
ATOM 1162 C CA . VAL A 1 147 ? 45.995 -11.094 -47.726 1.00 71.00 147 VAL A CA 1
ATOM 1163 C C . VAL A 1 147 ? 46.490 -12.260 -48.581 1.00 71.00 147 VAL A C 1
ATOM 1165 O O . VAL A 1 147 ? 45.756 -13.201 -48.876 1.00 71.00 147 VAL A O 1
ATOM 1168 N N . ARG A 1 148 ? 47.742 -12.176 -49.045 1.00 66.88 148 ARG A N 1
ATOM 1169 C CA . ARG A 1 148 ? 48.433 -13.284 -49.709 1.00 66.88 148 ARG A CA 1
ATOM 1170 C C . ARG A 1 148 ? 48.882 -14.277 -48.645 1.00 66.88 148 ARG A C 1
ATOM 1172 O O . ARG A 1 148 ? 49.925 -14.095 -48.026 1.00 66.88 148 ARG A O 1
ATOM 1179 N N . ILE A 1 149 ? 48.097 -15.331 -48.451 1.00 70.75 149 ILE A N 1
ATOM 1180 C CA . ILE A 1 149 ? 48.536 -16.511 -47.704 1.00 70.75 149 ILE A CA 1
ATOM 1181 C C . ILE A 1 149 ? 49.543 -17.244 -48.594 1.00 70.75 149 ILE A C 1
ATOM 1183 O O . ILE A 1 149 ? 49.187 -17.758 -49.654 1.00 70.75 149 ILE A O 1
ATOM 1187 N N . VAL A 1 150 ? 50.814 -17.230 -48.198 1.00 64.12 150 VAL A N 1
ATOM 1188 C CA . VAL A 1 150 ? 51.877 -17.979 -48.873 1.00 64.12 150 VAL A CA 1
ATOM 1189 C C . VAL A 1 150 ? 51.990 -19.327 -48.171 1.00 64.12 150 VAL A C 1
ATOM 1191 O O . VAL A 1 150 ? 52.424 -19.381 -47.023 1.00 64.12 150 VAL A O 1
ATOM 1194 N N . SER A 1 151 ? 51.582 -20.408 -48.837 1.00 65.81 151 SER A N 1
ATOM 1195 C CA . SER A 1 151 ? 51.894 -21.760 -48.368 1.00 65.81 151 SER A CA 1
ATOM 1196 C C . SER A 1 151 ? 53.414 -21.960 -48.406 1.00 65.81 151 SER A C 1
ATOM 1198 O O . SER A 1 151 ? 54.024 -21.642 -49.436 1.00 65.81 151 SER A O 1
ATOM 1200 N N . PRO A 1 152 ? 54.043 -22.449 -47.321 1.00 62.81 152 PRO A N 1
ATOM 1201 C CA . PRO A 1 152 ? 55.453 -22.818 -47.337 1.00 62.81 152 PRO A CA 1
ATOM 1202 C C . PRO A 1 152 ? 55.728 -23.801 -48.479 1.00 62.81 152 PRO A C 1
ATOM 1204 O O . PRO A 1 152 ? 54.942 -24.715 -48.718 1.00 62.81 152 PRO A O 1
ATOM 1207 N N . LYS A 1 153 ? 56.813 -23.572 -49.224 1.00 51.69 153 LYS A N 1
ATOM 1208 C CA . LYS A 1 153 ? 57.296 -24.530 -50.220 1.00 51.69 153 LYS A CA 1
ATOM 1209 C C . LYS A 1 153 ? 57.904 -25.722 -49.487 1.00 51.69 153 LYS A C 1
ATOM 1211 O O . LYS A 1 153 ? 58.821 -25.529 -48.693 1.00 51.69 153 LYS A O 1
ATOM 1216 N N . ASP A 1 154 ? 57.414 -26.913 -49.805 1.00 50.72 154 ASP A N 1
ATOM 1217 C CA . ASP A 1 154 ? 58.060 -28.176 -49.462 1.00 50.72 154 ASP A CA 1
ATOM 1218 C C . ASP A 1 154 ? 59.341 -28.321 -50.292 1.00 50.72 154 ASP A C 1
ATOM 1220 O O . ASP A 1 154 ? 59.305 -28.723 -51.457 1.00 50.72 154 ASP A O 1
ATOM 1224 N N . ASP A 1 155 ? 60.479 -27.985 -49.690 1.00 43.59 155 ASP A N 1
ATOM 1225 C CA . ASP A 1 155 ? 61.774 -28.477 -50.146 1.00 43.59 155 ASP A CA 1
ATOM 1226 C C . ASP A 1 155 ? 62.035 -29.800 -49.414 1.00 43.59 155 ASP A C 1
ATOM 1228 O O . ASP A 1 155 ? 62.539 -29.840 -48.292 1.00 43.59 155 ASP A O 1
ATOM 1232 N N . ASN A 1 156 ? 61.636 -30.903 -50.050 1.00 44.84 156 ASN A N 1
ATOM 1233 C CA . ASN A 1 156 ? 61.974 -32.247 -49.598 1.00 44.84 156 ASN A CA 1
ATOM 1234 C C . ASN A 1 156 ? 63.491 -32.466 -49.691 1.00 44.84 156 ASN A C 1
ATOM 1236 O O . ASN A 1 156 ? 64.046 -32.545 -50.788 1.00 44.84 156 ASN A O 1
ATOM 1240 N N . ALA A 1 157 ? 64.131 -32.670 -48.544 1.00 37.91 157 ALA A N 1
ATOM 1241 C CA . ALA A 1 157 ? 65.323 -33.496 -48.435 1.00 37.91 157 ALA A CA 1
ATOM 1242 C C . ALA A 1 157 ? 65.229 -34.320 -47.144 1.00 37.91 157 ALA A C 1
ATOM 1244 O O . ALA A 1 157 ? 65.301 -33.779 -46.044 1.00 37.91 157 ALA A O 1
ATOM 1245 N N . ASP A 1 158 ? 65.009 -35.620 -47.345 1.00 39.78 158 ASP A N 1
ATOM 1246 C CA . ASP A 1 158 ? 65.211 -36.754 -46.438 1.00 39.78 158 ASP A CA 1
ATOM 1247 C C . ASP A 1 158 ? 66.083 -36.469 -45.201 1.00 39.78 158 ASP A C 1
ATOM 1249 O O . ASP A 1 158 ? 67.212 -35.990 -45.333 1.00 39.78 158 ASP A O 1
ATOM 1253 N N . ASN A 1 159 ? 65.621 -36.883 -44.014 1.00 35.50 159 ASN A N 1
ATOM 1254 C CA . ASN A 1 159 ? 66.171 -38.055 -43.313 1.00 35.50 159 ASN A CA 1
ATOM 1255 C C . ASN A 1 159 ? 65.476 -38.305 -41.954 1.00 35.50 159 ASN A C 1
ATOM 1257 O O . ASN A 1 159 ? 65.376 -37.412 -41.121 1.00 35.50 159 ASN A O 1
ATOM 1261 N N . SER A 1 160 ? 65.034 -39.559 -41.805 1.00 35.47 160 SER A N 1
ATOM 1262 C CA . SER A 1 160 ? 64.747 -40.386 -40.616 1.00 35.47 160 SER A CA 1
ATOM 1263 C C . SER A 1 160 ? 64.214 -39.765 -39.311 1.00 35.47 160 SER A C 1
ATOM 1265 O O . SER A 1 160 ? 64.933 -39.086 -38.586 1.00 35.47 160 SER A O 1
ATOM 1267 N N . ASP A 1 161 ? 62.974 -40.156 -39.001 1.00 39.91 161 ASP A N 1
ATOM 1268 C CA . ASP A 1 161 ? 62.541 -40.928 -37.816 1.00 39.91 161 ASP A CA 1
ATOM 1269 C C . ASP A 1 161 ? 63.233 -40.661 -36.462 1.00 39.91 161 ASP A C 1
ATOM 1271 O O . ASP A 1 161 ? 64.414 -40.957 -36.297 1.00 39.91 161 ASP A O 1
ATOM 1275 N N . GLU A 1 162 ? 62.468 -40.153 -35.488 1.00 37.53 162 GLU A N 1
ATOM 1276 C CA . GLU A 1 162 ? 62.149 -40.840 -34.220 1.00 37.53 162 GLU A CA 1
ATOM 1277 C C . GLU A 1 162 ? 61.268 -39.935 -33.315 1.00 37.53 162 GLU A C 1
ATOM 1279 O O . GLU A 1 162 ? 61.670 -38.852 -32.903 1.00 37.53 162 GLU A O 1
ATOM 1284 N N . ASN A 1 163 ? 60.039 -40.408 -33.067 1.00 37.56 163 ASN A N 1
ATOM 1285 C CA . ASN A 1 163 ? 59.200 -40.354 -31.851 1.00 37.56 163 ASN A CA 1
ATOM 1286 C C . ASN A 1 163 ? 59.218 -39.125 -30.899 1.00 37.56 163 ASN A C 1
ATOM 1288 O O . ASN A 1 163 ? 60.217 -38.845 -30.248 1.00 37.56 163 ASN A O 1
ATOM 1292 N N . GLU A 1 164 ? 58.046 -38.504 -30.692 1.00 37.22 164 GLU A N 1
ATOM 1293 C CA . GLU A 1 164 ? 57.220 -38.544 -29.452 1.00 37.22 164 GLU A CA 1
ATOM 1294 C C . GLU A 1 164 ? 56.229 -37.351 -29.383 1.00 37.22 164 GLU A C 1
ATOM 1296 O O . GLU A 1 164 ? 56.603 -36.209 -29.636 1.00 37.22 164 GLU A O 1
ATOM 1301 N N . ASP A 1 165 ? 54.962 -37.694 -29.083 1.00 34.81 165 ASP A N 1
ATOM 1302 C CA . ASP A 1 165 ? 53.786 -36.967 -28.542 1.00 34.81 165 ASP A CA 1
ATOM 1303 C C . ASP A 1 165 ? 53.888 -35.440 -28.272 1.00 34.81 165 ASP A C 1
ATOM 1305 O O . ASP A 1 165 ? 54.898 -34.927 -27.811 1.00 34.81 165 ASP A O 1
ATOM 1309 N N . VAL A 1 166 ? 52.846 -34.616 -28.473 1.00 37.06 166 VAL A N 1
ATOM 1310 C CA . VAL A 1 166 ? 51.567 -34.653 -27.736 1.00 37.06 166 VAL A CA 1
ATOM 1311 C C . VAL A 1 166 ? 50.394 -34.075 -28.553 1.00 37.06 166 VAL A C 1
ATOM 1313 O O . VAL A 1 166 ? 50.493 -33.038 -29.209 1.00 37.06 166 VAL A O 1
ATOM 1316 N N . ASP A 1 167 ? 49.279 -34.787 -28.418 1.00 34.78 167 ASP A N 1
ATOM 1317 C CA . ASP A 1 167 ? 47.911 -34.626 -28.912 1.00 34.78 167 ASP A CA 1
ATOM 1318 C C . ASP A 1 167 ? 47.214 -33.306 -28.495 1.00 34.78 167 ASP A C 1
ATOM 1320 O O . ASP A 1 167 ? 47.333 -32.862 -27.350 1.00 34.78 167 ASP A O 1
ATOM 1324 N N . LEU A 1 168 ? 46.442 -32.690 -29.405 1.00 37.66 168 LEU A N 1
ATOM 1325 C CA . LEU A 1 168 ? 45.525 -31.587 -29.082 1.00 37.66 168 LEU A CA 1
ATOM 1326 C C . LEU A 1 168 ? 44.108 -31.933 -29.557 1.00 37.66 168 LEU A C 1
ATOM 1328 O O . LEU A 1 168 ? 43.762 -31.827 -30.736 1.00 37.66 168 LEU A O 1
ATOM 1332 N N . GLU A 1 169 ? 43.303 -32.333 -28.575 1.00 33.94 169 GLU A N 1
ATOM 1333 C CA . GLU A 1 169 ? 41.898 -32.716 -28.648 1.00 33.94 169 GLU A CA 1
ATOM 1334 C C . GLU A 1 169 ? 41.039 -31.786 -29.518 1.00 33.94 169 GLU A C 1
ATOM 1336 O O . GLU A 1 169 ? 40.787 -30.620 -29.209 1.00 33.94 169 GLU A O 1
ATOM 1341 N N . THR A 1 170 ? 40.471 -32.371 -30.572 1.00 37.44 170 THR A N 1
ATOM 1342 C CA . THR A 1 170 ? 39.226 -31.915 -31.192 1.00 37.44 170 THR A CA 1
ATOM 1343 C C . THR A 1 170 ? 38.111 -32.836 -30.718 1.00 37.44 170 THR A C 1
ATOM 1345 O O . THR A 1 170 ? 37.991 -33.956 -31.209 1.00 37.44 170 THR A O 1
ATOM 1348 N N . ILE A 1 171 ? 37.250 -32.370 -29.813 1.00 34.50 171 ILE A N 1
ATOM 1349 C CA . ILE A 1 171 ? 36.000 -33.071 -29.500 1.00 34.50 171 ILE A CA 1
ATOM 1350 C C . ILE A 1 171 ? 34.825 -32.110 -29.677 1.00 34.50 171 ILE A C 1
ATOM 1352 O O . ILE A 1 171 ? 34.571 -31.209 -28.882 1.00 34.50 171 ILE A O 1
ATOM 1356 N N . LYS A 1 172 ? 34.098 -32.341 -30.774 1.00 39.38 172 LYS A N 1
ATOM 1357 C CA . LYS A 1 172 ? 32.703 -31.938 -30.965 1.00 39.38 172 LYS A CA 1
ATOM 1358 C C . LYS A 1 172 ? 31.860 -32.576 -29.867 1.00 39.38 172 LYS A C 1
ATOM 1360 O O . LYS A 1 172 ? 31.986 -33.782 -29.713 1.00 39.38 172 LYS A O 1
ATOM 1365 N N . LEU A 1 173 ? 30.900 -31.865 -29.278 1.00 30.03 173 LEU A N 1
ATOM 1366 C CA . LEU A 1 173 ? 29.666 -32.497 -28.799 1.00 30.03 173 LEU A CA 1
ATOM 1367 C C . LEU A 1 173 ? 28.481 -31.518 -28.840 1.00 30.03 173 LEU A C 1
ATOM 1369 O O . LEU A 1 173 ? 28.436 -30.513 -28.138 1.00 30.03 173 LEU A O 1
ATOM 1373 N N . VAL A 1 174 ? 27.521 -31.864 -29.697 1.00 32.41 174 VAL A N 1
ATOM 1374 C CA . VAL A 1 174 ? 26.086 -31.610 -29.536 1.00 32.41 174 VAL A CA 1
ATOM 1375 C C . VAL A 1 174 ? 25.570 -32.747 -28.651 1.00 32.41 174 VAL A C 1
ATOM 1377 O O . VAL A 1 174 ? 25.883 -33.895 -28.949 1.00 32.41 174 VAL A O 1
ATOM 1380 N N . ASP A 1 175 ? 24.866 -32.471 -27.553 1.00 31.30 175 ASP A N 1
ATOM 1381 C CA . ASP A 1 175 ? 23.409 -32.647 -27.434 1.00 31.30 175 ASP A CA 1
ATOM 1382 C C . ASP A 1 175 ? 22.924 -32.515 -25.974 1.00 31.30 175 ASP A C 1
ATOM 1384 O O . ASP A 1 175 ? 23.682 -32.526 -25.007 1.00 31.30 175 ASP A O 1
ATOM 1388 N N . SER A 1 176 ? 21.618 -32.339 -25.873 1.00 41.75 176 SER A N 1
ATOM 1389 C CA . SER A 1 176 ? 20.778 -31.953 -24.745 1.00 41.75 176 SER A CA 1
ATOM 1390 C C . SER A 1 176 ? 20.437 -33.126 -23.811 1.00 41.75 176 SER A C 1
ATOM 1392 O O . SER A 1 176 ? 20.035 -34.157 -24.334 1.00 41.75 176 SER A O 1
ATOM 1394 N N . GLN A 1 177 ? 20.419 -32.958 -22.473 1.00 30.67 177 GLN A N 1
ATOM 1395 C CA . GLN A 1 177 ? 19.381 -33.575 -21.615 1.00 30.67 177 GLN A CA 1
ATOM 1396 C C . GLN A 1 177 ? 19.287 -33.006 -20.177 1.00 30.67 177 GLN A C 1
ATOM 1398 O O . GLN A 1 177 ? 20.278 -32.782 -19.493 1.00 30.67 177 GLN A O 1
ATOM 1403 N N . GLU A 1 178 ? 18.028 -32.800 -19.781 1.00 29.80 178 GLU A N 1
ATOM 1404 C CA . GLU A 1 178 ? 17.363 -32.735 -18.467 1.00 29.80 178 GLU A CA 1
ATOM 1405 C C . GLU A 1 178 ? 18.040 -33.198 -17.151 1.00 29.80 178 GLU A C 1
ATOM 1407 O O . GLU A 1 178 ? 18.711 -34.218 -17.085 1.00 29.80 178 GLU A O 1
ATOM 1412 N N . LEU A 1 179 ? 17.574 -32.524 -16.078 1.00 36.16 179 LEU A N 1
ATOM 1413 C CA . LEU A 1 179 ? 17.224 -33.023 -14.728 1.00 36.16 179 LEU A CA 1
ATOM 1414 C C . LEU A 1 179 ? 18.327 -33.619 -13.826 1.00 36.16 179 LEU A C 1
ATOM 1416 O O . LEU A 1 179 ? 18.720 -34.765 -13.983 1.00 36.16 179 LEU A O 1
ATOM 1420 N N . GLN A 1 180 ? 18.644 -32.922 -12.723 1.00 30.36 180 GLN A N 1
ATOM 1421 C CA . GLN A 1 180 ? 18.232 -33.284 -11.345 1.00 30.36 180 GLN A CA 1
ATOM 1422 C C . GLN A 1 180 ? 18.948 -32.421 -10.286 1.00 30.36 180 GLN A C 1
ATOM 1424 O O . GLN A 1 180 ? 20.125 -32.092 -10.398 1.00 30.36 180 GLN A O 1
ATOM 1429 N N . ALA A 1 181 ? 18.205 -32.066 -9.236 1.00 38.09 181 ALA A N 1
ATOM 1430 C CA . ALA A 1 181 ? 18.727 -31.528 -7.981 1.00 38.09 181 ALA A CA 1
ATOM 1431 C C . ALA A 1 181 ? 19.390 -32.632 -7.136 1.00 38.09 181 ALA A C 1
ATOM 1433 O O . ALA A 1 181 ? 19.064 -33.807 -7.309 1.00 38.09 181 ALA A O 1
ATOM 1434 N N . PRO A 1 182 ? 20.177 -32.250 -6.116 1.00 35.75 182 PRO A N 1
ATOM 1435 C CA . PRO A 1 182 ? 20.066 -32.960 -4.848 1.00 35.75 182 PRO A CA 1
ATOM 1436 C C . PRO A 1 182 ? 19.931 -32.021 -3.642 1.00 35.75 182 PRO A C 1
ATOM 1438 O O . PRO A 1 182 ? 20.694 -31.078 -3.436 1.00 35.75 182 PRO A O 1
ATOM 1441 N N . TYR A 1 183 ? 18.930 -32.351 -2.835 1.00 31.52 183 TYR A N 1
ATOM 1442 C CA . TYR A 1 183 ? 18.797 -32.033 -1.418 1.00 31.52 183 TYR A CA 1
ATOM 1443 C C . TYR A 1 183 ? 19.674 -33.030 -0.634 1.00 31.52 183 TYR A C 1
ATOM 1445 O O . TYR A 1 183 ? 19.673 -34.203 -0.997 1.00 31.52 183 TYR A O 1
ATOM 1453 N N . ASP A 1 184 ? 20.413 -32.608 0.397 1.00 31.62 184 ASP A N 1
ATOM 1454 C CA . ASP A 1 184 ? 20.116 -32.938 1.806 1.00 31.62 184 ASP A CA 1
ATOM 1455 C C . ASP A 1 184 ? 21.210 -32.425 2.763 1.00 31.62 184 ASP A C 1
ATOM 1457 O O . ASP A 1 184 ? 22.399 -32.418 2.447 1.00 31.62 184 ASP A O 1
ATOM 1461 N N . GLY A 1 185 ? 20.793 -32.008 3.960 1.00 33.00 185 GLY A N 1
ATOM 1462 C CA . GLY A 1 185 ?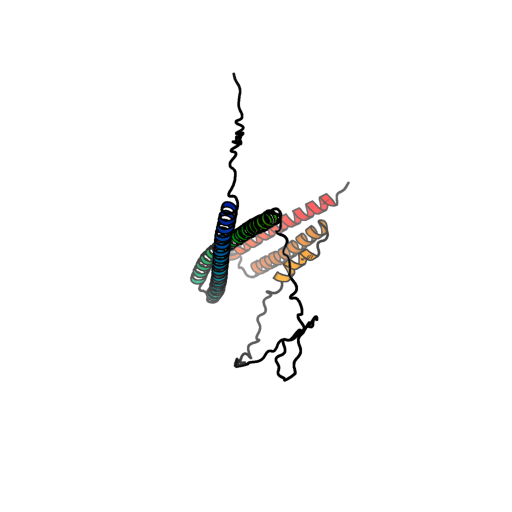 21.679 -31.481 5.003 1.00 33.00 185 GLY A CA 1
ATOM 1463 C C . GLY A 1 185 ? 20.918 -30.909 6.198 1.00 33.00 185 GLY A C 1
ATOM 1464 O O . GLY A 1 185 ? 20.995 -29.716 6.476 1.00 33.00 185 GLY A O 1
ATOM 1465 N N . ASN A 1 186 ? 20.145 -31.773 6.859 1.00 33.03 186 ASN A N 1
ATOM 1466 C CA . ASN A 1 186 ? 19.309 -31.521 8.036 1.00 33.03 186 ASN A CA 1
ATOM 1467 C C . ASN A 1 186 ? 20.092 -31.212 9.328 1.00 33.03 186 ASN A C 1
ATOM 1469 O O . ASN A 1 186 ? 21.085 -31.876 9.611 1.00 33.03 186 ASN A O 1
ATOM 1473 N N . ALA A 1 187 ? 19.549 -30.300 10.148 1.00 30.94 187 ALA A N 1
ATOM 1474 C CA . ALA A 1 187 ? 19.499 -30.309 11.627 1.00 30.94 187 ALA A CA 1
ATOM 1475 C C . ALA A 1 187 ? 18.841 -28.990 12.097 1.00 30.94 187 ALA A C 1
ATOM 1477 O O . ALA A 1 187 ? 19.189 -27.931 11.590 1.00 30.94 187 ALA A O 1
ATOM 1478 N N . ASP A 1 188 ? 17.933 -28.877 13.062 1.00 29.91 188 ASP A N 1
ATOM 1479 C CA . ASP A 1 188 ? 17.126 -29.782 13.880 1.00 29.91 188 ASP A CA 1
ATOM 1480 C C . ASP A 1 188 ? 16.054 -28.853 14.504 1.00 29.91 188 ASP A C 1
ATOM 1482 O O . ASP A 1 188 ? 16.395 -27.822 15.091 1.00 29.91 188 ASP A O 1
ATOM 1486 N N . LEU A 1 189 ? 14.760 -29.127 14.302 1.00 30.98 189 LEU A N 1
ATOM 1487 C CA . LEU A 1 189 ? 13.648 -28.281 14.765 1.00 30.98 189 LEU A CA 1
ATOM 1488 C C . LEU A 1 189 ? 12.781 -29.108 15.713 1.00 30.98 189 LEU A C 1
ATOM 1490 O O . LEU A 1 189 ? 11.849 -29.807 15.316 1.00 30.98 189 LEU A O 1
ATOM 1494 N N . LYS A 1 190 ? 13.122 -29.035 16.999 1.00 30.70 190 LYS A N 1
ATOM 1495 C CA . LYS A 1 190 ? 12.416 -29.740 18.067 1.00 30.70 190 LYS A CA 1
ATOM 1496 C C . LYS A 1 190 ? 11.094 -29.029 18.370 1.00 30.70 190 LYS A C 1
ATOM 1498 O O . LYS A 1 190 ? 11.052 -28.032 19.087 1.00 30.70 190 LYS A O 1
ATOM 1503 N N . THR A 1 191 ? 10.012 -29.541 17.793 1.00 31.31 191 THR A N 1
ATOM 1504 C CA . THR A 1 191 ? 8.633 -29.169 18.122 1.00 31.31 191 THR A CA 1
ATOM 1505 C C . THR A 1 191 ? 8.150 -30.057 19.267 1.00 31.31 191 THR A C 1
ATOM 1507 O O . THR A 1 191 ? 7.994 -31.264 19.109 1.00 31.31 191 THR A O 1
ATOM 1510 N N . ASN A 1 192 ? 7.922 -29.467 20.442 1.00 31.39 192 ASN A N 1
ATOM 1511 C CA . ASN A 1 192 ? 7.177 -30.134 21.505 1.00 31.39 192 ASN A CA 1
ATOM 1512 C C . ASN A 1 192 ? 5.702 -29.749 21.389 1.00 31.39 192 ASN A C 1
ATOM 1514 O O . ASN A 1 192 ? 5.320 -28.592 21.558 1.00 31.39 192 ASN A O 1
ATOM 1518 N N . ASN A 1 193 ? 4.905 -30.767 21.082 1.00 34.56 193 ASN A N 1
ATOM 1519 C CA . ASN A 1 193 ? 3.462 -30.806 21.221 1.00 34.56 193 ASN A CA 1
ATOM 1520 C C . ASN A 1 193 ? 3.072 -30.682 22.695 1.00 34.56 193 ASN A C 1
ATOM 1522 O O . ASN A 1 193 ? 3.362 -31.592 23.464 1.00 34.56 193 ASN A O 1
ATOM 1526 N N . GLU A 1 194 ? 2.323 -29.643 23.057 1.00 33.53 194 GLU A N 1
ATOM 1527 C CA . GLU A 1 194 ? 1.378 -29.739 24.171 1.00 33.53 194 GLU A CA 1
ATOM 1528 C C . GLU A 1 194 ? 0.287 -28.670 24.039 1.00 33.53 194 GLU A C 1
ATOM 1530 O O . GLU A 1 194 ? 0.407 -27.548 24.522 1.00 33.53 194 GLU A O 1
ATOM 1535 N N . LEU A 1 195 ? -0.796 -29.004 23.334 1.00 31.12 195 LEU A N 1
ATOM 1536 C CA . LEU A 1 195 ? -2.061 -28.290 23.495 1.00 31.12 195 LEU A CA 1
ATOM 1537 C C . LEU A 1 195 ? -3.220 -29.250 23.235 1.00 31.12 195 LEU A C 1
ATOM 1539 O O . LEU A 1 195 ? -3.891 -29.222 22.208 1.00 31.12 195 LEU A O 1
ATOM 1543 N N . LYS A 1 196 ? -3.418 -30.156 24.192 1.00 37.06 196 LYS A N 1
ATOM 1544 C CA . LYS A 1 196 ? -4.725 -30.764 24.421 1.00 37.06 196 LYS A CA 1
ATOM 1545 C C . LYS A 1 196 ? -5.410 -29.994 25.541 1.00 37.06 196 LYS A C 1
ATOM 1547 O O . LYS A 1 196 ? -4.785 -29.674 26.545 1.00 37.06 196 LYS A O 1
ATOM 1552 N N . HIS A 1 197 ? -6.717 -29.845 25.359 1.00 33.84 197 HIS A N 1
ATOM 1553 C CA . HIS A 1 197 ? -7.716 -29.529 26.372 1.00 33.84 197 HIS A CA 1
ATOM 1554 C C . HIS A 1 197 ? -8.057 -28.044 26.560 1.00 33.84 197 HIS A C 1
ATOM 1556 O O . HIS A 1 197 ? -7.526 -27.374 27.438 1.00 33.84 197 HIS A O 1
ATOM 1562 N N . LEU A 1 198 ? -9.018 -27.565 25.760 1.00 34.19 198 LEU A N 1
ATOM 1563 C CA . LEU A 1 198 ? -10.224 -26.867 26.238 1.00 34.19 198 LEU A CA 1
ATOM 1564 C C . LEU A 1 198 ? -11.147 -26.574 25.042 1.00 34.19 198 LEU A C 1
ATOM 1566 O O . LEU A 1 198 ? -11.340 -25.437 24.621 1.00 34.19 198 LEU A O 1
ATOM 1570 N N . GLU A 1 199 ? -11.732 -27.640 24.496 1.00 37.16 199 GLU A N 1
ATOM 1571 C CA . GLU A 1 199 ? -13.061 -27.538 23.899 1.00 37.16 199 GLU A CA 1
ATOM 1572 C C . GLU A 1 199 ? -14.069 -27.479 25.050 1.00 37.16 199 GLU A C 1
ATOM 1574 O O . GLU A 1 199 ? -14.312 -28.470 25.734 1.00 37.16 199 GLU A O 1
ATOM 1579 N N . ALA A 1 200 ? -14.621 -26.293 25.288 1.00 28.94 200 ALA A N 1
ATOM 1580 C CA . ALA A 1 200 ? -15.888 -26.111 25.983 1.00 28.94 200 ALA A CA 1
ATOM 1581 C C . ALA A 1 200 ? -16.497 -24.773 25.542 1.00 28.94 200 ALA A C 1
ATOM 1583 O O . ALA A 1 200 ? -16.232 -23.719 26.109 1.00 28.94 200 ALA A O 1
ATOM 1584 N N . SER A 1 201 ? -17.268 -24.861 24.459 1.00 36.56 201 SER A N 1
ATOM 1585 C CA . SER A 1 201 ? -18.524 -24.154 24.193 1.00 36.56 201 SER A CA 1
ATOM 1586 C C . SER A 1 201 ? -18.706 -22.706 24.664 1.00 36.56 201 SER A C 1
ATOM 1588 O O . SER A 1 201 ? -18.916 -22.428 25.838 1.00 36.56 201 SER A O 1
ATOM 1590 N N . THR A 1 202 ? -18.809 -21.811 23.679 1.00 32.53 202 THR A N 1
ATOM 1591 C CA . THR A 1 202 ? -19.872 -20.789 23.497 1.00 32.53 202 THR A CA 1
ATOM 1592 C C . THR A 1 202 ? -19.629 -20.154 22.117 1.00 32.53 202 THR A C 1
ATOM 1594 O O . THR A 1 202 ? -18.836 -19.237 21.962 1.00 32.53 202 THR A O 1
ATOM 1597 N N . SER A 1 203 ? -19.991 -20.838 21.027 1.00 46.44 203 SER A N 1
ATOM 1598 C CA . SER A 1 203 ? -21.237 -20.623 20.266 1.00 46.44 203 SER A CA 1
ATOM 1599 C C . SER A 1 203 ? -21.651 -19.148 20.150 1.00 46.44 203 SER A C 1
ATOM 1601 O O . SER A 1 203 ? -22.088 -18.548 21.128 1.00 46.44 203 SER A O 1
ATOM 1603 N N . GLY A 1 204 ? -21.513 -18.590 18.941 1.00 38.22 204 GLY A N 1
ATOM 1604 C CA . GLY A 1 204 ? -21.881 -17.212 18.601 1.00 38.22 204 GLY A CA 1
ATOM 1605 C C . GLY A 1 204 ? -21.414 -16.776 17.205 1.00 38.22 204 GLY A C 1
ATOM 1606 O O . GLY A 1 204 ? -20.669 -15.813 17.086 1.00 38.22 204 GLY A O 1
ATOM 1607 N N . ASP A 1 205 ? -21.782 -17.554 16.183 1.00 44.69 205 ASP A N 1
ATOM 1608 C CA . ASP A 1 205 ? -21.989 -17.174 14.770 1.00 44.69 205 ASP A CA 1
ATOM 1609 C C . ASP A 1 205 ? -21.140 -16.019 14.175 1.00 44.69 205 ASP A C 1
ATOM 1611 O O . ASP A 1 205 ? -21.621 -14.909 13.984 1.00 44.69 205 ASP A O 1
ATOM 1615 N N . MET A 1 206 ? -19.876 -16.287 13.820 1.00 40.81 206 MET A N 1
ATOM 1616 C CA . MET A 1 206 ? -19.034 -15.383 13.003 1.00 40.81 206 MET A CA 1
ATOM 1617 C C . MET A 1 206 ? -18.770 -15.940 11.591 1.00 40.81 206 MET A C 1
ATOM 1619 O O . MET A 1 206 ? -17.874 -15.469 10.895 1.00 40.81 206 MET A O 1
ATOM 1623 N N . SER A 1 207 ? -19.519 -16.966 11.161 1.00 40.84 207 SER A N 1
ATOM 1624 C CA . SER A 1 207 ? -19.279 -17.640 9.871 1.00 40.84 207 SER A CA 1
ATOM 1625 C C . SER A 1 207 ? -20.113 -17.096 8.702 1.00 40.84 207 SER A C 1
ATOM 1627 O O . SER A 1 207 ? -19.719 -17.266 7.556 1.00 40.84 207 SER A O 1
ATOM 1629 N N . LYS A 1 208 ? -21.206 -16.363 8.964 1.00 52.91 208 LYS A N 1
ATOM 1630 C CA . LYS A 1 208 ? -22.161 -15.925 7.924 1.00 52.91 208 LYS A CA 1
ATOM 1631 C C . LYS A 1 208 ? -21.762 -14.677 7.126 1.00 52.91 208 LYS A C 1
ATOM 1633 O O . LYS A 1 208 ? -22.417 -14.351 6.141 1.00 52.91 208 LYS A O 1
ATOM 1638 N N . GLU A 1 209 ? -20.712 -13.958 7.520 1.00 53.25 209 GLU A N 1
ATOM 1639 C CA . GLU A 1 209 ? -20.281 -12.735 6.817 1.00 53.25 209 GLU A CA 1
ATOM 1640 C C . GLU A 1 209 ? -19.668 -13.061 5.440 1.00 53.25 209 GLU A C 1
ATOM 1642 O O . GLU A 1 209 ? -19.925 -12.371 4.453 1.00 53.25 209 GLU A O 1
ATOM 1647 N N . ALA A 1 210 ? -18.896 -14.151 5.352 1.00 51.84 210 ALA A N 1
ATOM 1648 C CA . ALA A 1 210 ? -18.238 -14.573 4.114 1.00 51.84 210 ALA A CA 1
ATOM 1649 C C . ALA A 1 210 ? -19.235 -15.083 3.056 1.00 51.84 210 ALA A C 1
ATOM 1651 O O . ALA A 1 210 ? -19.015 -14.896 1.857 1.00 51.84 210 ALA A O 1
ATOM 1652 N N . ASP A 1 211 ? -20.363 -15.651 3.490 1.00 55.34 211 ASP A N 1
ATOM 1653 C CA . ASP A 1 211 ? -21.428 -16.127 2.601 1.00 55.34 211 ASP A CA 1
ATOM 1654 C C . ASP A 1 211 ? -22.250 -14.974 2.000 1.00 55.34 211 ASP A C 1
ATOM 1656 O O . ASP A 1 211 ? -22.715 -15.070 0.862 1.00 55.34 211 ASP A O 1
ATOM 1660 N N . ARG A 1 212 ? -22.360 -13.834 2.699 1.00 56.22 212 ARG A N 1
ATOM 1661 C CA . ARG A 1 212 ? -23.091 -12.652 2.203 1.00 56.22 212 ARG A CA 1
ATOM 1662 C C . ARG A 1 212 ? -22.419 -12.020 0.981 1.00 56.22 212 ARG A C 1
ATOM 1664 O O . ARG A 1 212 ? -23.114 -11.684 0.023 1.00 56.22 212 ARG A O 1
ATOM 1671 N N . ILE A 1 213 ? -21.085 -11.931 0.967 1.00 56.41 213 ILE A N 1
ATOM 1672 C CA . ILE A 1 213 ? -20.311 -11.371 -0.162 1.00 56.41 213 ILE A CA 1
ATOM 1673 C C . ILE A 1 213 ? -20.358 -12.304 -1.390 1.00 56.41 213 ILE A C 1
ATOM 1675 O O . ILE A 1 213 ? -20.352 -11.831 -2.525 1.00 56.41 213 ILE A O 1
ATOM 1679 N N . ASN A 1 214 ? -20.485 -13.619 -1.182 1.00 58.44 214 ASN A N 1
ATOM 1680 C CA . ASN A 1 214 ? -20.642 -14.601 -2.262 1.00 58.44 214 ASN A CA 1
ATOM 1681 C C . ASN A 1 214 ? -22.064 -14.663 -2.849 1.00 58.44 214 ASN A C 1
ATOM 1683 O O . ASN A 1 214 ? -22.230 -15.159 -3.964 1.00 58.44 214 ASN A O 1
ATOM 1687 N N . SER A 1 215 ? -23.083 -14.153 -2.148 1.00 56.53 215 SER A N 1
ATOM 1688 C CA . SER A 1 215 ? -24.486 -14.260 -2.583 1.00 56.53 215 SER A CA 1
ATOM 1689 C C . SER A 1 215 ? -24.838 -13.409 -3.813 1.00 56.53 215 SER A C 1
ATOM 1691 O O . SER A 1 215 ? -25.800 -13.711 -4.514 1.00 56.53 215 SER A O 1
ATOM 1693 N N . LEU A 1 216 ? -24.001 -12.422 -4.162 1.00 58.66 216 LEU A N 1
ATOM 1694 C CA . LEU A 1 216 ? -24.158 -11.620 -5.382 1.00 58.66 216 LEU A CA 1
ATOM 1695 C C . LEU A 1 216 ? -23.625 -12.322 -6.646 1.00 58.66 216 LEU A C 1
ATOM 1697 O O . LEU A 1 216 ? -23.772 -11.809 -7.751 1.00 58.66 216 LEU A O 1
ATOM 1701 N N . LYS A 1 217 ? -22.984 -13.491 -6.514 1.00 62.94 217 LYS A N 1
ATOM 1702 C CA . LYS A 1 217 ? -22.397 -14.229 -7.646 1.00 62.94 217 LYS A CA 1
ATOM 1703 C C . LYS A 1 217 ? -23.453 -14.913 -8.535 1.00 62.94 217 LYS A C 1
ATOM 1705 O O . LYS A 1 217 ? -23.093 -15.468 -9.569 1.00 62.94 217 LYS A O 1
ATOM 1710 N N . GLY A 1 218 ? -24.728 -14.879 -8.131 1.00 60.66 218 GLY A N 1
ATOM 1711 C CA . GLY A 1 218 ? -25.854 -15.500 -8.837 1.00 60.66 218 GLY A CA 1
ATOM 1712 C C . GLY A 1 218 ? -26.813 -14.542 -9.549 1.00 60.66 218 GLY A C 1
ATOM 1713 O O . GLY A 1 218 ? -27.621 -15.021 -10.328 1.00 60.66 218 GLY A O 1
ATOM 1714 N N . VAL A 1 219 ? -26.732 -13.220 -9.337 1.00 68.44 219 VAL A N 1
ATOM 1715 C CA . VAL A 1 219 ? -27.694 -12.279 -9.942 1.00 68.44 219 VAL A CA 1
ATOM 1716 C C . VAL A 1 219 ? -27.382 -12.053 -11.425 1.00 68.44 219 VAL A C 1
ATOM 1718 O O . VAL A 1 219 ? -26.422 -11.378 -11.791 1.00 68.44 219 VAL A O 1
ATOM 1721 N N . SER A 1 220 ? -28.194 -12.646 -12.295 1.00 72.88 220 SER A N 1
ATOM 1722 C CA . SER A 1 220 ? -28.031 -12.610 -13.754 1.00 72.88 220 SER A CA 1
ATOM 1723 C C . SER A 1 220 ? -28.819 -11.477 -14.422 1.00 72.88 220 SER A C 1
ATOM 1725 O O . SER A 1 220 ? -28.540 -11.111 -15.566 1.00 72.88 220 SER A O 1
ATOM 1727 N N . SER A 1 221 ? -29.782 -10.880 -13.708 1.00 85.31 221 SER A N 1
ATOM 1728 C CA . SER A 1 221 ? -30.639 -9.806 -14.214 1.00 85.31 221 SER A CA 1
ATOM 1729 C C . SER A 1 221 ? -30.868 -8.683 -13.194 1.00 85.31 221 SER A C 1
ATOM 1731 O O . SER A 1 221 ? -30.715 -8.863 -11.988 1.00 85.31 221 SER A O 1
ATOM 1733 N N . TYR A 1 222 ? -31.278 -7.505 -13.682 1.00 86.38 222 TYR A N 1
ATOM 1734 C CA . TYR A 1 222 ? -31.625 -6.360 -12.827 1.00 86.38 222 TYR A CA 1
ATOM 1735 C C . TYR A 1 222 ? -32.814 -6.653 -11.897 1.00 86.38 222 TYR A C 1
ATOM 1737 O O . TYR A 1 222 ? -32.871 -6.113 -10.800 1.00 86.38 222 TYR A O 1
ATOM 1745 N N . GLU A 1 223 ? -33.748 -7.509 -12.326 1.00 85.69 223 GLU A N 1
ATOM 1746 C CA . GLU A 1 223 ? -34.894 -7.913 -11.501 1.00 85.69 223 GLU A CA 1
ATOM 1747 C C . GLU A 1 223 ? -34.453 -8.794 -10.333 1.00 85.69 223 GLU A C 1
ATOM 1749 O O . GLU A 1 223 ? -34.732 -8.490 -9.180 1.00 85.69 223 GLU A O 1
ATOM 1754 N N . GLU A 1 224 ? -33.667 -9.822 -10.646 1.00 86.19 224 GLU A N 1
ATOM 1755 C CA . GLU A 1 224 ? -33.105 -10.758 -9.672 1.00 86.19 224 GLU A CA 1
ATOM 1756 C C . GLU A 1 224 ? -32.202 -10.041 -8.656 1.00 86.19 224 GLU A C 1
ATOM 1758 O O . GLU A 1 224 ? -32.187 -10.371 -7.473 1.00 86.19 224 GLU A O 1
ATOM 1763 N N . PHE A 1 225 ? -31.490 -8.997 -9.095 1.00 90.44 225 PHE A N 1
ATOM 1764 C CA . PHE A 1 225 ? -30.746 -8.115 -8.201 1.00 90.44 225 PHE A CA 1
ATOM 1765 C C . PHE A 1 225 ? -31.660 -7.362 -7.224 1.00 90.44 225 PHE A C 1
ATOM 1767 O O . PHE A 1 225 ? -31.373 -7.335 -6.029 1.00 90.44 225 PHE A O 1
ATOM 1774 N N . LEU A 1 226 ? -32.752 -6.754 -7.698 1.00 91.19 226 LEU A N 1
ATOM 1775 C CA . LEU A 1 226 ? -33.688 -6.035 -6.828 1.00 91.19 226 LEU A CA 1
ATOM 1776 C C . LEU A 1 226 ? -34.401 -6.971 -5.846 1.00 91.19 226 LEU A C 1
ATOM 1778 O O . LEU A 1 226 ? -34.548 -6.613 -4.679 1.00 91.19 226 LEU A O 1
ATOM 1782 N N . GLU A 1 227 ? -34.785 -8.165 -6.295 1.00 89.50 227 GLU A N 1
ATOM 1783 C CA . GLU A 1 227 ? -35.386 -9.203 -5.453 1.00 89.50 227 GLU A CA 1
ATOM 1784 C C . GLU A 1 227 ? -34.412 -9.675 -4.367 1.00 89.50 227 GLU A C 1
ATOM 1786 O O . GLU A 1 227 ? -34.777 -9.769 -3.195 1.00 89.50 227 GLU A O 1
ATOM 1791 N N . HIS A 1 228 ? -33.140 -9.873 -4.721 1.00 90.75 228 HIS A N 1
ATOM 1792 C CA . HIS A 1 228 ? -32.101 -10.213 -3.755 1.00 90.75 228 HIS A CA 1
ATOM 1793 C C . HIS A 1 228 ? -31.915 -9.124 -2.685 1.00 90.75 228 HIS A C 1
ATOM 1795 O O . HIS A 1 228 ? -31.800 -9.432 -1.497 1.00 90.75 228 HIS A O 1
ATOM 1801 N N . ILE A 1 229 ? -31.922 -7.845 -3.079 1.00 91.94 229 ILE A N 1
ATOM 1802 C CA . ILE A 1 229 ? -31.842 -6.727 -2.130 1.00 91.94 229 ILE A CA 1
ATOM 1803 C C . ILE A 1 229 ? -33.114 -6.633 -1.268 1.00 91.94 229 ILE A C 1
ATOM 1805 O O . ILE A 1 229 ? -32.990 -6.413 -0.063 1.00 91.94 229 ILE A O 1
ATOM 1809 N N . ASP A 1 230 ? -34.318 -6.839 -1.824 1.00 93.56 230 ASP A N 1
ATOM 1810 C CA . ASP A 1 230 ? -35.553 -6.894 -1.018 1.00 93.56 230 ASP A CA 1
ATOM 1811 C C . ASP A 1 230 ? -35.489 -8.020 0.017 1.00 93.56 230 ASP A C 1
ATOM 1813 O O . ASP A 1 230 ? -35.858 -7.807 1.171 1.00 93.56 230 ASP A O 1
ATOM 1817 N N . GLN A 1 231 ? -34.965 -9.189 -0.360 1.00 93.12 231 GLN A N 1
ATOM 1818 C CA . GLN A 1 231 ? -34.818 -10.317 0.552 1.00 93.12 231 GLN A CA 1
ATOM 1819 C C . GLN A 1 231 ? -33.859 -9.996 1.706 1.00 93.12 231 GLN A C 1
ATOM 1821 O O . GLN A 1 231 ? -34.193 -10.242 2.863 1.00 93.12 231 GLN A O 1
ATOM 1826 N N . GLN A 1 232 ? -32.708 -9.377 1.428 1.00 93.31 232 GLN A N 1
ATOM 1827 C CA . GLN A 1 232 ? -31.782 -8.953 2.485 1.00 93.31 232 GLN A CA 1
ATOM 1828 C C . GLN A 1 232 ? -32.406 -7.905 3.417 1.00 93.31 232 GLN A C 1
ATOM 1830 O O . GLN A 1 232 ? -32.239 -7.970 4.635 1.00 93.31 232 GLN A O 1
ATOM 1835 N N . LEU A 1 233 ? -33.146 -6.943 2.861 1.00 95.12 233 LEU A N 1
ATOM 1836 C CA . LEU A 1 233 ? -33.850 -5.934 3.650 1.00 95.12 233 LEU A CA 1
ATOM 1837 C C . LEU A 1 233 ? -34.967 -6.550 4.501 1.00 95.12 233 LEU A C 1
ATOM 1839 O O . LEU A 1 233 ? -35.181 -6.113 5.630 1.00 95.12 233 LEU A O 1
ATOM 1843 N N . ARG A 1 234 ? -35.644 -7.585 3.997 1.00 95.50 234 ARG A N 1
ATOM 1844 C CA . ARG A 1 234 ? -36.659 -8.345 4.733 1.00 95.50 234 ARG A CA 1
ATOM 1845 C C . ARG A 1 234 ? -36.058 -9.108 5.910 1.00 95.50 234 ARG A C 1
ATOM 1847 O O . ARG A 1 234 ? -36.640 -9.092 6.991 1.00 95.50 234 ARG A O 1
ATOM 1854 N N . ASP A 1 235 ? -34.899 -9.732 5.728 1.00 95.00 235 ASP A N 1
ATOM 1855 C CA . ASP A 1 235 ? -34.201 -10.418 6.819 1.00 95.00 235 ASP A CA 1
ATOM 1856 C C . ASP A 1 235 ? -33.814 -9.417 7.925 1.00 95.00 235 ASP A C 1
ATOM 1858 O O . ASP A 1 235 ? -34.093 -9.646 9.104 1.00 95.00 235 ASP A O 1
ATOM 1862 N N . ILE A 1 236 ? -33.276 -8.250 7.539 1.00 94.44 236 ILE A N 1
ATOM 1863 C CA . ILE A 1 236 ? -32.960 -7.149 8.466 1.00 94.44 236 ILE A CA 1
ATOM 1864 C C . ILE A 1 236 ? -34.218 -6.655 9.194 1.00 94.44 236 ILE A C 1
ATOM 1866 O O . ILE A 1 236 ? -34.183 -6.420 10.401 1.00 94.44 236 ILE A O 1
ATOM 1870 N N . GLU A 1 237 ? -35.337 -6.501 8.488 1.00 94.50 237 GLU A N 1
ATOM 1871 C CA . GLU A 1 237 ? -36.611 -6.094 9.081 1.00 94.50 237 GLU A CA 1
ATOM 1872 C C . GLU A 1 237 ? -37.078 -7.082 10.157 1.00 9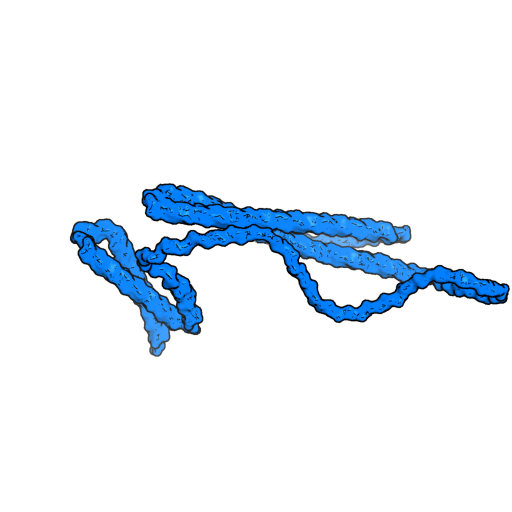4.50 237 GLU A C 1
ATOM 1874 O O . GLU A 1 237 ? -37.442 -6.669 11.260 1.00 94.50 237 GLU A O 1
ATOM 1879 N N . VAL A 1 238 ? -37.026 -8.387 9.873 1.00 95.44 238 VAL A N 1
ATOM 1880 C CA . VAL A 1 238 ? -37.403 -9.434 10.835 1.00 95.44 238 VAL A CA 1
ATOM 1881 C C . VAL A 1 238 ? -36.502 -9.390 12.069 1.00 95.44 238 VAL A C 1
ATOM 1883 O O . VAL A 1 238 ? -37.002 -9.468 13.198 1.00 95.44 238 VAL A O 1
ATOM 1886 N N . GLU A 1 239 ? -35.190 -9.226 11.884 1.00 94.38 239 GLU A N 1
ATOM 1887 C CA . GLU A 1 239 ? -34.231 -9.091 12.985 1.00 94.38 239 GLU A CA 1
ATOM 1888 C C . GLU A 1 239 ? -34.516 -7.842 13.840 1.00 94.38 239 GLU A C 1
ATOM 1890 O O . GLU A 1 239 ? -34.570 -7.935 15.071 1.00 94.38 239 GLU A O 1
ATOM 1895 N N . LEU A 1 240 ? -34.783 -6.691 13.213 1.00 94.31 240 LEU A N 1
ATOM 1896 C CA . LEU A 1 240 ? -35.097 -5.433 13.902 1.00 94.31 240 LEU A CA 1
ATOM 1897 C C . LEU A 1 240 ? -36.419 -5.501 14.671 1.00 94.31 240 LEU A C 1
ATOM 1899 O O . LEU A 1 240 ? -36.475 -5.104 15.836 1.00 94.31 240 LEU A O 1
ATOM 1903 N N . VAL A 1 241 ? -37.478 -6.043 14.067 1.00 93.38 241 VAL A N 1
ATOM 1904 C CA . VAL A 1 241 ? -38.776 -6.239 14.737 1.00 93.38 241 VAL A CA 1
ATOM 1905 C C . VAL A 1 241 ? -38.623 -7.176 15.933 1.00 93.38 241 VAL A C 1
ATOM 1907 O O . VAL A 1 241 ? -39.175 -6.922 17.007 1.00 93.38 241 VAL A O 1
ATOM 1910 N N . THR A 1 242 ? -37.828 -8.234 15.778 1.00 92.44 242 THR A N 1
ATOM 1911 C CA . THR A 1 242 ? -37.524 -9.175 16.858 1.00 92.44 242 THR A CA 1
ATOM 1912 C C . THR A 1 242 ? -36.787 -8.473 17.997 1.00 92.44 242 THR A C 1
ATOM 1914 O O . THR A 1 242 ? -37.215 -8.558 19.150 1.00 92.44 242 THR A O 1
ATOM 1917 N N . PHE A 1 243 ? -35.742 -7.704 17.685 1.00 91.38 243 PHE A N 1
ATOM 1918 C CA . PHE A 1 243 ? -35.007 -6.894 18.655 1.00 91.38 243 PHE A CA 1
ATOM 1919 C C . PHE A 1 243 ? -35.917 -5.911 19.406 1.00 91.38 243 PHE A C 1
ATOM 1921 O O . PHE A 1 243 ? -35.858 -5.831 20.635 1.00 91.38 243 PHE A O 1
ATOM 1928 N N . LEU A 1 244 ? -36.798 -5.196 18.703 1.00 88.88 244 LEU A N 1
ATOM 1929 C CA . LEU A 1 244 ? -37.742 -4.252 19.306 1.00 88.88 244 LEU A CA 1
ATOM 1930 C C . LEU A 1 244 ? -38.757 -4.957 20.214 1.00 88.88 244 LEU A C 1
ATOM 1932 O O . LEU A 1 244 ? -39.066 -4.462 21.303 1.00 88.88 244 LEU A O 1
ATOM 1936 N N . ARG A 1 245 ? -39.237 -6.141 19.815 1.00 88.50 245 ARG A N 1
ATOM 1937 C CA . ARG A 1 245 ? -40.145 -6.960 20.626 1.00 88.50 245 ARG A CA 1
ATOM 1938 C C . ARG A 1 245 ? -39.473 -7.435 21.912 1.00 88.50 245 ARG A C 1
ATOM 1940 O O . ARG A 1 245 ? -40.061 -7.284 22.979 1.00 88.50 245 ARG A O 1
ATOM 1947 N N . PHE A 1 246 ? -38.243 -7.944 21.832 1.00 86.19 246 PHE A N 1
ATOM 1948 C CA . PHE A 1 246 ? -37.471 -8.339 23.013 1.00 86.19 246 PHE A CA 1
ATOM 1949 C C . PHE A 1 246 ? -37.160 -7.147 23.914 1.00 86.19 246 PHE A C 1
ATOM 1951 O O . PHE A 1 246 ? -37.345 -7.224 25.126 1.00 86.19 246 PHE A O 1
ATOM 1958 N N . SER A 1 247 ? -36.779 -6.015 23.327 1.00 83.50 247 SER A N 1
ATOM 1959 C CA . SER A 1 247 ? -36.519 -4.782 24.071 1.00 83.50 247 SER A CA 1
ATOM 1960 C C . SER A 1 247 ? -37.769 -4.299 24.809 1.00 83.50 247 SER A C 1
ATOM 1962 O O . SER A 1 247 ? -37.679 -3.863 25.951 1.00 83.50 247 SER A O 1
ATOM 1964 N N . SER A 1 248 ? -38.954 -4.447 24.208 1.00 79.00 248 SER A N 1
ATOM 1965 C CA . SER A 1 248 ? -40.225 -4.116 24.860 1.00 79.00 248 SER A CA 1
ATOM 1966 C C . SER A 1 248 ? -40.655 -5.105 25.950 1.00 79.00 248 SER A C 1
ATOM 1968 O O . SER A 1 248 ? -41.530 -4.747 26.737 1.00 79.00 248 SER A O 1
ATOM 1970 N N . LEU A 1 249 ? -40.122 -6.330 25.971 1.00 80.50 249 LEU A N 1
ATOM 1971 C CA . LEU A 1 249 ? -40.374 -7.315 27.030 1.00 80.50 249 LEU A CA 1
ATOM 1972 C C . LEU A 1 249 ? -39.419 -7.138 28.217 1.00 80.50 249 LEU A C 1
ATOM 1974 O O . LEU A 1 249 ? -39.798 -7.434 29.345 1.00 80.50 249 LEU A O 1
ATOM 1978 N N . ILE A 1 250 ? -38.191 -6.684 27.952 1.00 75.88 250 ILE A N 1
ATOM 1979 C CA . ILE A 1 250 ? -37.115 -6.582 28.945 1.00 75.88 250 ILE A CA 1
ATOM 1980 C C . ILE A 1 250 ? -37.100 -5.211 29.637 1.00 75.88 250 ILE A C 1
ATOM 1982 O O . ILE A 1 250 ? -36.748 -5.142 30.811 1.00 75.88 250 ILE A O 1
ATOM 1986 N N . LEU A 1 251 ? -37.473 -4.124 28.949 1.00 70.12 251 LEU A N 1
ATOM 1987 C CA . LEU A 1 251 ? -37.457 -2.780 29.538 1.00 70.12 251 LEU A CA 1
ATOM 1988 C C . LEU A 1 251 ? -38.778 -2.422 30.232 1.00 70.12 251 LEU A C 1
ATOM 1990 O O . LEU A 1 251 ? -39.858 -2.511 29.642 1.00 70.12 251 LEU A O 1
ATOM 1994 N N . GLU A 1 252 ? -38.675 -1.917 31.465 1.00 66.75 252 GLU A N 1
ATOM 1995 C CA . GLU A 1 252 ? -39.782 -1.261 32.160 1.00 66.75 252 GLU A CA 1
ATOM 1996 C C . GLU A 1 252 ? -40.245 -0.012 31.386 1.00 66.75 252 GLU A C 1
ATOM 1998 O O . GLU A 1 252 ? -39.477 0.635 30.670 1.00 66.75 252 GLU A O 1
ATOM 2003 N N . LYS A 1 253 ? -41.527 0.363 31.524 1.00 63.31 253 LYS A N 1
ATOM 2004 C CA . LYS A 1 253 ? -42.161 1.431 30.718 1.00 63.31 253 LYS A CA 1
ATOM 2005 C C . LYS A 1 253 ? -41.419 2.778 30.753 1.00 63.31 253 LYS A C 1
ATOM 2007 O O . LYS A 1 253 ? -41.575 3.554 29.815 1.00 63.31 253 LYS A O 1
ATOM 2012 N N . LYS A 1 254 ? -40.643 3.053 31.809 1.00 57.97 254 LYS A N 1
ATOM 2013 C CA . LYS A 1 254 ? -39.874 4.293 31.985 1.00 57.97 254 LYS A CA 1
ATOM 2014 C C . LYS A 1 254 ? -38.573 4.300 31.170 1.00 57.97 254 LYS A C 1
ATOM 2016 O O . LYS A 1 254 ? -38.289 5.291 30.508 1.00 57.97 254 LYS A O 1
ATOM 2021 N N . ASP A 1 255 ? -37.863 3.177 31.118 1.00 60.84 255 ASP A N 1
ATOM 2022 C CA . ASP A 1 255 ? -36.581 3.053 30.406 1.00 60.84 255 ASP A CA 1
ATOM 2023 C C . ASP A 1 255 ? -36.765 2.955 28.885 1.00 60.84 255 ASP A C 1
ATOM 2025 O O . ASP A 1 255 ? -35.860 3.249 28.103 1.00 60.84 255 ASP A O 1
ATOM 2029 N N . LYS A 1 256 ? -37.962 2.551 28.442 1.00 60.12 256 LYS A N 1
ATOM 2030 C CA . LYS A 1 256 ? -38.316 2.412 27.024 1.00 60.12 256 LYS A CA 1
ATOM 2031 C C . LYS A 1 256 ? -38.246 3.738 26.251 1.00 60.12 256 LYS A C 1
ATOM 2033 O O . LYS A 1 256 ? -37.923 3.709 25.068 1.00 60.12 256 LYS A O 1
ATOM 2038 N N . LEU A 1 257 ? -38.552 4.870 26.898 1.00 56.44 257 LEU A N 1
ATOM 2039 C CA . LEU A 1 257 ? -38.593 6.193 26.256 1.00 56.44 257 LEU A CA 1
ATOM 2040 C C . LEU A 1 257 ? -37.205 6.850 26.151 1.00 56.44 257 LEU A C 1
ATOM 2042 O O . LEU A 1 257 ? -36.986 7.680 25.276 1.00 56.44 257 LEU A O 1
ATOM 2046 N N . GLU A 1 258 ? -36.267 6.478 27.025 1.00 62.44 258 GLU A N 1
ATOM 2047 C CA . GLU A 1 258 ? -34.930 7.090 27.094 1.00 62.44 258 GLU A CA 1
ATOM 2048 C C . GLU A 1 258 ? -33.848 6.266 26.379 1.00 62.44 258 GLU A C 1
ATOM 2050 O O . GLU A 1 258 ? -32.707 6.709 26.227 1.00 62.44 258 GLU A O 1
ATOM 2055 N N . ASN A 1 259 ? -34.182 5.063 25.901 1.00 79.19 259 ASN A N 1
ATOM 2056 C CA . ASN A 1 259 ? -33.205 4.202 25.256 1.00 79.19 259 ASN A CA 1
ATOM 2057 C C . ASN A 1 259 ? -32.934 4.638 23.808 1.00 79.19 259 ASN A C 1
ATOM 2059 O O . ASN A 1 259 ? -33.633 4.247 22.869 1.00 79.19 259 ASN A O 1
ATOM 2063 N N . SER A 1 260 ? -31.847 5.387 23.622 1.00 81.94 260 SER A N 1
ATOM 2064 C CA . SER A 1 260 ? -31.366 5.839 22.311 1.00 81.94 260 SER A CA 1
ATOM 2065 C C . SER A 1 260 ? -31.149 4.705 21.303 1.00 81.94 260 SER A C 1
ATOM 2067 O O . SER A 1 260 ? -31.304 4.931 20.106 1.00 81.94 260 SER A O 1
ATOM 2069 N N . LYS A 1 261 ? -30.861 3.472 21.751 1.00 84.31 261 LYS A N 1
ATOM 2070 C CA . LYS A 1 261 ? -30.713 2.308 20.860 1.00 84.31 261 LYS A CA 1
ATOM 2071 C C . LYS A 1 261 ? -32.055 1.802 20.333 1.00 84.31 261 LYS A C 1
ATOM 2073 O O . LYS A 1 261 ? -32.109 1.337 19.200 1.00 84.31 261 LYS A O 1
ATOM 2078 N N . ILE A 1 262 ? -33.127 1.891 21.127 1.00 87.38 262 ILE A N 1
ATOM 2079 C CA . ILE A 1 262 ? -34.486 1.546 20.672 1.00 87.38 262 ILE A CA 1
ATOM 2080 C C . ILE A 1 262 ? -34.948 2.570 19.640 1.00 87.38 262 ILE A C 1
ATOM 2082 O O . ILE A 1 262 ? -35.449 2.178 18.591 1.00 87.38 262 ILE A O 1
ATOM 2086 N N . GLN A 1 263 ? -34.721 3.861 19.903 1.00 87.75 263 GLN A N 1
ATOM 2087 C CA . GLN A 1 263 ? -35.044 4.910 18.938 1.00 87.75 263 GLN A CA 1
ATOM 2088 C C . GLN A 1 263 ? -34.253 4.731 17.638 1.00 87.75 263 GLN A C 1
ATOM 2090 O O . GLN A 1 263 ? -34.836 4.728 16.562 1.00 87.75 263 GLN A O 1
ATOM 2095 N N . GLN A 1 264 ? -32.948 4.465 17.733 1.00 90.81 264 GLN A N 1
ATOM 2096 C CA . GLN A 1 264 ? -32.121 4.194 16.560 1.00 90.81 264 GLN A CA 1
ATOM 2097 C C . GLN A 1 264 ? -32.605 2.961 15.779 1.00 90.81 264 GLN A C 1
ATOM 2099 O O . GLN A 1 264 ? -32.613 2.982 14.553 1.00 90.81 264 GLN A O 1
ATOM 2104 N N . ALA A 1 265 ? -33.024 1.891 16.460 1.00 90.31 265 ALA A N 1
ATOM 2105 C CA . ALA A 1 265 ? -33.567 0.704 15.801 1.00 90.31 265 ALA A CA 1
ATOM 2106 C C . ALA A 1 265 ? -34.904 0.985 15.093 1.00 90.31 265 ALA A C 1
ATOM 2108 O O . ALA A 1 265 ? -35.136 0.438 14.017 1.00 90.31 265 ALA A O 1
ATOM 2109 N N . LEU A 1 266 ? -35.756 1.850 15.657 1.00 91.50 266 LEU A N 1
ATOM 2110 C CA . LEU A 1 266 ? -36.984 2.316 15.005 1.00 91.50 266 LEU A CA 1
ATOM 2111 C C . LEU A 1 266 ? -36.683 3.161 13.763 1.00 91.50 266 LEU A C 1
ATOM 2113 O O . LEU A 1 266 ? -37.284 2.928 12.719 1.00 91.50 266 LEU A O 1
ATOM 2117 N N . ASP A 1 267 ? -35.722 4.082 13.847 1.00 93.50 267 ASP A N 1
ATOM 2118 C CA . ASP A 1 267 ? -35.326 4.923 12.712 1.00 93.50 267 ASP A CA 1
ATOM 2119 C C . ASP A 1 267 ? -34.743 4.076 11.564 1.00 93.50 267 ASP A C 1
ATOM 2121 O O . ASP A 1 267 ? -35.024 4.316 10.389 1.00 93.50 267 ASP A O 1
ATOM 2125 N N . VAL A 1 268 ? -33.953 3.044 11.893 1.00 96.00 268 VAL A N 1
ATOM 2126 C CA . VAL A 1 268 ? -33.425 2.096 10.899 1.00 96.00 268 VAL A CA 1
ATOM 2127 C C . VAL A 1 268 ? -34.549 1.257 10.293 1.00 96.00 268 VAL A C 1
ATOM 2129 O O . VAL A 1 268 ? -34.558 1.069 9.079 1.00 96.00 268 VAL A O 1
ATOM 2132 N N . LEU A 1 269 ? -35.500 0.779 11.100 1.00 95.25 269 LEU A N 1
ATOM 2133 C CA . LEU A 1 269 ? -36.649 0.011 10.616 1.00 95.25 269 LEU A CA 1
ATOM 2134 C C . LEU A 1 269 ? -37.487 0.822 9.616 1.00 95.25 269 LEU A C 1
ATOM 2136 O O . LEU A 1 269 ? -37.812 0.320 8.543 1.00 95.25 269 LEU A O 1
ATOM 2140 N N . GLU A 1 270 ? -37.756 2.089 9.928 1.00 95.88 270 GLU A N 1
ATOM 2141 C CA . GLU A 1 270 ? -38.447 3.016 9.027 1.00 95.88 270 GLU A CA 1
ATOM 2142 C C . GLU A 1 270 ? -37.664 3.207 7.715 1.00 95.88 270 GLU A C 1
ATOM 2144 O O . GLU A 1 270 ? -38.224 3.118 6.621 1.00 95.88 270 GLU A O 1
ATOM 2149 N N . GLY A 1 271 ? -36.341 3.383 7.796 1.00 96.81 271 GLY A N 1
ATOM 2150 C CA . GLY A 1 271 ? -35.481 3.456 6.613 1.00 96.81 271 GLY A CA 1
ATOM 2151 C C . GLY A 1 271 ? -35.530 2.187 5.751 1.00 96.81 271 GLY A C 1
ATOM 2152 O O . GLY A 1 271 ? -35.568 2.275 4.521 1.00 96.81 271 GLY A O 1
ATOM 2153 N N . VAL A 1 272 ? -35.573 1.007 6.377 1.00 96.56 272 VAL A N 1
ATOM 2154 C CA . VAL A 1 272 ? -35.723 -0.282 5.683 1.00 96.56 272 VAL A CA 1
ATOM 2155 C C . VAL A 1 272 ? -37.074 -0.354 4.972 1.00 96.56 272 VAL A C 1
ATOM 2157 O O . VAL A 1 272 ? -37.104 -0.656 3.779 1.00 96.56 272 VAL A O 1
ATOM 2160 N N . HIS A 1 273 ? -38.177 -0.004 5.640 1.00 96.12 273 HIS A N 1
ATOM 2161 C CA . HIS A 1 273 ? -39.513 0.032 5.029 1.00 96.12 273 HIS A CA 1
ATOM 2162 C C . HIS A 1 273 ? -39.573 0.958 3.813 1.00 96.12 273 HIS A C 1
ATOM 2164 O O . HIS A 1 273 ? -40.063 0.559 2.754 1.00 96.12 273 HIS A O 1
ATOM 2170 N N . GLN A 1 274 ? -39.002 2.159 3.919 1.00 96.94 274 GLN A N 1
ATOM 2171 C CA . GLN A 1 274 ? -38.938 3.107 2.805 1.00 96.94 274 GLN A CA 1
ATOM 2172 C C . GLN A 1 274 ? -38.135 2.562 1.620 1.00 96.94 274 GLN A C 1
ATOM 2174 O O . GLN A 1 274 ? -38.534 2.733 0.466 1.00 96.94 274 GLN A O 1
ATOM 2179 N N . LEU A 1 275 ? -37.003 1.898 1.872 1.00 96.25 275 LEU A N 1
ATOM 2180 C CA . LEU A 1 275 ? -36.192 1.295 0.813 1.00 96.25 275 LEU A CA 1
ATOM 2181 C C . LEU A 1 275 ? -36.926 0.150 0.113 1.00 96.25 275 LEU A C 1
ATOM 2183 O O . LEU A 1 275 ? -36.938 0.110 -1.117 1.00 96.25 275 LEU A O 1
ATOM 2187 N N . ARG A 1 276 ? -37.586 -0.729 0.870 1.00 94.88 276 ARG A N 1
ATOM 2188 C CA . ARG A 1 276 ? -38.377 -1.834 0.312 1.00 94.88 276 ARG A CA 1
ATOM 2189 C C . ARG A 1 276 ? -39.552 -1.321 -0.523 1.00 94.88 276 ARG A C 1
ATOM 2191 O O . ARG A 1 276 ? -39.714 -1.745 -1.663 1.00 94.88 276 ARG A O 1
ATOM 2198 N N . GLY A 1 277 ? -40.276 -0.308 -0.040 1.00 94.44 277 GLY A N 1
ATOM 2199 C CA . GLY A 1 277 ? -41.344 0.343 -0.810 1.00 94.44 277 GLY A CA 1
ATOM 2200 C C . GLY A 1 277 ? -40.847 1.022 -2.096 1.00 94.44 277 GLY A C 1
ATOM 2201 O O . GLY A 1 277 ? -41.535 1.026 -3.121 1.00 94.44 277 GLY A O 1
ATOM 2202 N N . ARG A 1 278 ? -39.616 1.558 -2.095 1.00 95.44 278 ARG A N 1
ATOM 2203 C CA . ARG A 1 278 ? -38.974 2.082 -3.314 1.00 95.44 278 ARG A CA 1
ATOM 2204 C C . ARG A 1 278 ? -38.631 0.975 -4.305 1.00 95.44 278 ARG A C 1
ATOM 2206 O O . ARG A 1 278 ? -38.842 1.181 -5.497 1.00 95.44 278 ARG A O 1
ATOM 2213 N N . ILE A 1 279 ? -38.112 -0.161 -3.837 1.00 93.88 279 ILE A N 1
ATOM 2214 C CA . ILE A 1 279 ? -37.828 -1.325 -4.689 1.00 93.88 279 ILE A CA 1
ATOM 2215 C C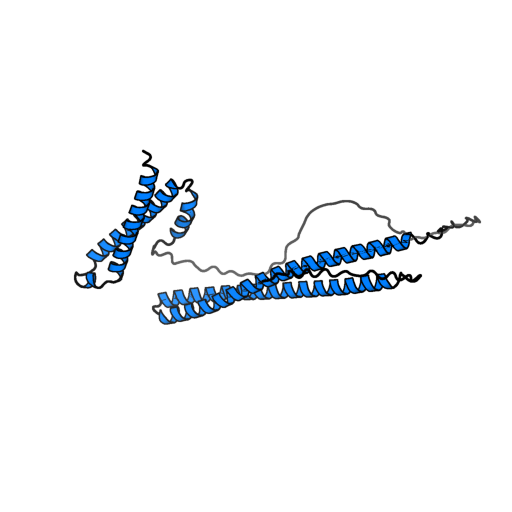 . ILE A 1 279 ? -39.127 -1.833 -5.312 1.00 93.88 279 ILE A C 1
ATOM 2217 O O . ILE A 1 279 ? -39.207 -1.938 -6.531 1.00 93.88 279 ILE A O 1
ATOM 2221 N N . GLU A 1 280 ? -40.170 -2.024 -4.507 1.00 92.56 280 GLU A N 1
ATOM 2222 C CA . GLU A 1 280 ? -41.493 -2.435 -4.980 1.00 92.56 280 GLU A CA 1
ATOM 2223 C C . GLU A 1 280 ? -42.047 -1.465 -6.036 1.00 92.56 280 GLU A C 1
ATOM 2225 O O . GLU A 1 280 ? -42.498 -1.889 -7.098 1.00 92.56 280 GLU A O 1
ATOM 2230 N N . SER A 1 281 ? -41.921 -0.153 -5.813 1.00 92.31 281 SER A N 1
ATOM 2231 C CA . SER A 1 281 ? -42.329 0.863 -6.793 1.00 92.31 281 SER A CA 1
ATOM 2232 C C . SER A 1 281 ? -41.552 0.772 -8.112 1.00 92.31 281 SER A C 1
ATOM 2234 O O . SER A 1 281 ? -42.101 1.069 -9.172 1.00 92.31 281 SER A O 1
ATOM 2236 N N . ILE A 1 282 ? -40.264 0.416 -8.068 1.00 90.12 282 ILE A N 1
ATOM 2237 C CA . ILE A 1 282 ? -39.425 0.241 -9.264 1.00 90.12 282 ILE A CA 1
ATOM 2238 C C . ILE A 1 282 ? -39.845 -1.021 -10.022 1.00 90.12 282 ILE A C 1
ATOM 2240 O O . ILE A 1 282 ? -40.020 -0.960 -11.240 1.00 90.12 282 ILE A O 1
ATOM 2244 N N . VAL A 1 283 ? -40.056 -2.129 -9.307 1.00 87.31 283 VAL A N 1
ATOM 2245 C CA . VAL A 1 283 ? -40.524 -3.403 -9.870 1.00 87.31 283 VAL A CA 1
ATOM 2246 C C . VAL A 1 283 ? -41.893 -3.222 -10.531 1.00 87.31 283 VAL A C 1
ATOM 2248 O O . VAL A 1 283 ? -42.051 -3.518 -11.714 1.00 87.31 283 VAL A O 1
ATOM 2251 N N . GLN A 1 284 ? -42.854 -2.609 -9.832 1.00 85.00 284 GLN A N 1
ATOM 2252 C CA . GLN A 1 284 ? -44.205 -2.366 -10.349 1.00 85.00 284 GLN A CA 1
ATOM 2253 C C . GLN A 1 284 ? -44.223 -1.448 -11.580 1.00 85.00 284 GLN A C 1
ATOM 2255 O O . GLN A 1 284 ? -44.961 -1.705 -12.529 1.00 85.00 284 GLN A O 1
ATOM 2260 N N . LYS A 1 285 ? -43.391 -0.395 -11.611 1.00 83.94 285 LYS A N 1
ATOM 2261 C CA . LYS A 1 285 ? -43.262 0.488 -12.788 1.00 83.94 285 LYS A CA 1
ATOM 2262 C C . LYS A 1 285 ? -42.689 -0.225 -14.009 1.00 83.94 285 LYS A C 1
ATOM 2264 O O . LYS A 1 285 ? -42.956 0.190 -15.130 1.00 83.94 285 LYS A O 1
ATOM 2269 N N . LYS A 1 286 ? -41.888 -1.267 -13.800 1.00 73.00 286 LYS A N 1
ATOM 2270 C CA . LYS A 1 286 ? -41.279 -2.061 -14.868 1.00 73.00 286 LYS A CA 1
ATOM 2271 C C . LYS A 1 286 ? -42.214 -3.164 -15.373 1.00 73.00 286 LYS A C 1
ATOM 2273 O O . LYS A 1 286 ? -42.198 -3.459 -16.563 1.00 73.00 286 LYS A O 1
ATOM 2278 N N . THR A 1 287 ? -43.041 -3.744 -14.503 1.00 67.00 287 THR A N 1
ATOM 2279 C CA . THR A 1 287 ? -44.072 -4.727 -14.883 1.00 67.00 287 THR A CA 1
ATOM 2280 C C . THR A 1 287 ? -45.354 -4.077 -15.410 1.00 67.00 287 THR A C 1
ATOM 2282 O O . THR A 1 287 ? -46.118 -4.717 -16.125 1.00 67.00 287 THR A O 1
ATOM 2285 N N . GLY A 1 288 ? -45.596 -2.806 -15.080 1.00 56.41 288 GLY A N 1
ATOM 2286 C CA . GLY A 1 288 ? -46.709 -1.994 -15.568 1.00 56.41 288 GLY A CA 1
ATOM 2287 C C . GLY A 1 288 ? -46.471 -1.434 -16.969 1.00 56.41 288 GLY A C 1
ATOM 2288 O O . GLY A 1 288 ? -46.413 -0.221 -17.143 1.00 56.41 288 GLY A O 1
ATOM 2289 N N . VAL A 1 289 ? -46.335 -2.316 -17.962 1.00 45.25 289 VAL A N 1
ATOM 2290 C CA . VAL A 1 289 ? -46.517 -1.959 -19.375 1.00 45.25 289 VAL A CA 1
ATOM 2291 C C . VAL A 1 289 ? -48.002 -2.126 -19.701 1.00 45.25 289 VAL A C 1
ATOM 2293 O O . VAL A 1 289 ? -48.469 -3.234 -19.958 1.00 45.25 289 VAL A O 1
ATOM 2296 N N . HIS A 1 290 ? -48.730 -1.013 -19.666 1.00 38.97 290 HIS A N 1
ATOM 2297 C CA . HIS A 1 290 ? -49.908 -0.780 -20.498 1.00 38.97 290 HIS A CA 1
ATOM 2298 C C . HIS A 1 290 ? -49.613 0.414 -21.399 1.00 38.97 290 HIS A C 1
ATOM 2300 O O . HIS A 1 290 ? -49.113 1.431 -20.866 1.00 38.97 290 HIS A O 1
#

Sequence (290 aa):
MILNSAFSGFVQWKIQKKMVNLAASGTNNLNTEKLREQLDHLHKEAQSTRNKANNARSRLLRLSEAAERFRRQAAISVRTGKENDARELLFQKKKIMQAMEKSKSRIELLDELAAKLNEAISMREKQLIGNVALDLEIAIDEAPSPVRIVSPKDDNADNSDENEDVDLETIKLVDSQELQAPYDGNADLKTNNELKHLEASTSGDMSKEADRINSLKGVSSYEEFLEHIDQQLRDIEVELVTFLRFSSLILEKKDKLENSKIQQALDVLEGVHQLRGRIESIVQKKTGVH

Organism: Solanum chilense (NCBI:txid4083)

Radius of gyration: 41.24 Å; chains: 1; bounding box: 116×88×83 Å

pLDDT: mean 72.99, std 25.99, range [28.94, 98.69]